Protein AF-A0A2T4V3Z8-F1 (afdb_monomer_lite)

Structure (mmCIF, N/CA/C/O backbone):
data_AF-A0A2T4V3Z8-F1
#
_entry.id   AF-A0A2T4V3Z8-F1
#
loop_
_atom_site.group_PDB
_atom_site.id
_atom_site.type_symbol
_atom_site.label_atom_id
_atom_site.label_alt_id
_atom_site.label_comp_id
_atom_site.label_asym_id
_atom_site.label_entity_id
_atom_site.label_seq_id
_atom_site.pdbx_PDB_ins_code
_atom_site.Cartn_x
_atom_site.Cartn_y
_atom_site.Cartn_z
_atom_site.occupancy
_atom_site.B_iso_or_equiv
_atom_site.auth_seq_id
_atom_site.auth_comp_id
_atom_site.auth_asym_id
_atom_site.auth_atom_id
_atom_site.pdbx_PDB_model_num
ATOM 1 N N . MET A 1 1 ? 5.931 12.833 -17.809 1.00 48.66 1 MET A N 1
ATOM 2 C CA . MET A 1 1 ? 6.697 12.680 -16.554 1.00 48.66 1 MET A CA 1
ATOM 3 C C . MET A 1 1 ? 5.778 12.006 -15.551 1.00 48.66 1 MET A C 1
ATOM 5 O O . MET A 1 1 ? 4.677 12.505 -15.362 1.00 48.66 1 MET A O 1
ATOM 9 N N . SER A 1 2 ? 6.152 10.838 -15.025 1.00 64.31 2 SER A N 1
ATOM 10 C CA . SER A 1 2 ? 5.329 10.140 -14.027 1.00 64.31 2 SER A CA 1
ATOM 11 C C . SER A 1 2 ? 5.462 10.885 -12.705 1.00 64.31 2 SER A C 1
ATOM 13 O O . SER A 1 2 ? 6.581 11.046 -12.232 1.00 64.31 2 SER A O 1
ATOM 15 N N . GLN A 1 3 ? 4.359 11.387 -12.155 1.00 76.44 3 GLN A N 1
ATOM 16 C CA . GLN A 1 3 ? 4.366 12.015 -10.833 1.00 76.44 3 GLN A CA 1
ATOM 17 C C . GLN A 1 3 ? 4.379 10.930 -9.747 1.00 76.44 3 GLN A C 1
ATOM 19 O O . GLN A 1 3 ? 3.832 9.846 -9.990 1.00 76.44 3 GLN A O 1
ATOM 24 N N . PRO A 1 4 ? 4.985 11.196 -8.577 1.00 85.50 4 PRO A N 1
ATOM 25 C CA . PRO A 1 4 ? 4.865 10.309 -7.432 1.00 85.50 4 PRO A CA 1
ATOM 26 C C . PRO A 1 4 ? 3.395 10.186 -7.023 1.00 85.50 4 PRO A C 1
ATOM 28 O O . PRO A 1 4 ? 2.623 11.145 -7.112 1.00 85.50 4 PRO A O 1
ATOM 31 N N . ARG A 1 5 ? 2.995 8.985 -6.606 1.00 88.75 5 ARG A N 1
ATOM 32 C CA . ARG A 1 5 ? 1.611 8.672 -6.232 1.00 88.75 5 ARG A CA 1
ATOM 33 C C . ARG A 1 5 ? 1.571 8.091 -4.833 1.00 88.75 5 ARG A C 1
ATOM 35 O O . ARG A 1 5 ? 2.382 7.229 -4.505 1.00 88.75 5 ARG A O 1
ATOM 42 N N . LEU A 1 6 ? 0.591 8.533 -4.052 1.00 92.12 6 LEU A N 1
ATOM 43 C CA . LEU A 1 6 ? 0.246 7.956 -2.763 1.00 92.12 6 LEU A CA 1
ATOM 44 C C . LEU A 1 6 ? -1.186 7.422 -2.830 1.00 92.12 6 LEU A C 1
ATOM 46 O O . LEU A 1 6 ? -2.123 8.154 -3.146 1.00 92.12 6 LEU A O 1
ATOM 50 N N . VAL A 1 7 ? -1.349 6.136 -2.543 1.00 94.06 7 VAL A N 1
ATOM 51 C CA . VAL A 1 7 ? -2.629 5.430 -2.600 1.00 94.06 7 VAL A CA 1
ATOM 52 C C . VAL A 1 7 ? -2.882 4.747 -1.262 1.00 94.06 7 VAL A C 1
ATOM 54 O O . VAL A 1 7 ? -1.977 4.143 -0.691 1.00 94.06 7 VAL A O 1
ATOM 57 N N . LEU A 1 8 ? -4.112 4.841 -0.764 1.00 94.00 8 LEU A N 1
ATOM 58 C CA . LEU A 1 8 ? -4.593 4.113 0.404 1.00 94.00 8 LEU A CA 1
ATOM 59 C C . LEU A 1 8 ? -5.643 3.088 -0.023 1.00 94.00 8 LEU A C 1
ATOM 61 O O . LEU A 1 8 ? -6.548 3.399 -0.795 1.00 94.00 8 LEU A O 1
ATOM 65 N N . PHE A 1 9 ? -5.545 1.890 0.528 1.00 94.12 9 PHE A N 1
ATOM 66 C CA . PHE A 1 9 ? -6.508 0.809 0.397 1.00 94.12 9 PHE A CA 1
ATOM 67 C C . PHE A 1 9 ? -7.133 0.578 1.768 1.00 94.12 9 PHE A C 1
ATOM 69 O O . PHE A 1 9 ? -6.417 0.433 2.760 1.00 94.12 9 PHE A O 1
ATOM 76 N N . LEU A 1 10 ? -8.459 0.572 1.827 1.00 91.81 10 LEU A N 1
ATOM 77 C CA . LEU A 1 10 ? -9.224 0.305 3.038 1.00 91.81 10 LEU A CA 1
ATOM 78 C C . LEU A 1 10 ? -10.062 -0.948 2.811 1.00 91.81 10 LEU A C 1
ATOM 80 O O . LEU A 1 10 ? -10.766 -1.015 1.800 1.00 91.81 10 LEU A O 1
ATOM 84 N N . ALA A 1 11 ? -9.974 -1.914 3.723 1.00 88.50 11 ALA A N 1
ATOM 85 C CA . ALA A 1 11 ? -10.892 -3.047 3.742 1.00 88.50 11 ALA A CA 1
ATOM 86 C C . ALA A 1 11 ? -12.331 -2.530 3.942 1.00 88.50 11 ALA A C 1
ATOM 88 O O . ALA A 1 11 ? -12.519 -1.501 4.593 1.00 88.50 11 ALA A O 1
ATOM 89 N N . ASP A 1 12 ? -13.294 -3.162 3.263 1.00 69.75 12 ASP A N 1
ATOM 90 C CA . ASP A 1 12 ? -14.664 -2.703 2.986 1.00 69.75 12 ASP A CA 1
ATOM 91 C C . ASP A 1 12 ? -15.384 -2.009 4.150 1.00 69.75 12 ASP A C 1
ATOM 93 O O . ASP A 1 12 ? -16.136 -2.595 4.927 1.00 69.75 12 ASP A O 1
ATOM 97 N N . ILE A 1 13 ? -15.201 -0.695 4.209 1.00 62.16 13 ILE A N 1
ATOM 98 C CA . ILE A 1 13 ? -15.989 0.189 5.050 1.00 62.16 13 ILE A CA 1
ATOM 99 C C . ILE A 1 13 ? -16.849 1.013 4.123 1.00 62.16 13 ILE A C 1
ATOM 101 O O . ILE A 1 13 ? -16.356 1.556 3.130 1.00 62.16 13 ILE A O 1
ATOM 105 N N . GLU A 1 14 ? -18.131 1.119 4.471 1.00 61.81 14 GLU A N 1
ATOM 106 C CA . GLU A 1 14 ? -19.088 2.075 3.924 1.00 61.81 14 GLU A CA 1
ATOM 107 C C . GLU A 1 14 ? -18.415 3.455 3.831 1.00 61.81 14 GLU A C 1
ATOM 109 O O . GLU A 1 14 ? -18.278 4.196 4.804 1.00 61.81 14 GLU A O 1
ATOM 114 N N . GLY A 1 15 ? -17.852 3.732 2.655 1.00 59.19 15 GLY A N 1
ATOM 115 C CA . GLY A 1 15 ? -16.723 4.639 2.500 1.00 59.19 15 GLY A CA 1
ATOM 116 C C . GLY A 1 15 ? -17.126 6.084 2.699 1.00 59.19 15 GLY A C 1
ATOM 117 O O . GLY A 1 15 ? -17.461 6.787 1.747 1.00 59.19 15 GLY A O 1
ATOM 118 N N . ASN A 1 16 ? -17.052 6.551 3.939 1.00 79.88 16 ASN A N 1
ATOM 119 C CA . ASN A 1 16 ? -17.272 7.945 4.252 1.00 79.88 16 ASN A CA 1
ATOM 120 C C . ASN A 1 16 ? -15.987 8.741 3.979 1.00 79.88 16 ASN A C 1
ATOM 122 O O . ASN A 1 16 ? -15.059 8.773 4.789 1.00 79.88 16 ASN A O 1
ATOM 126 N N . LEU A 1 17 ? -15.950 9.425 2.830 1.00 84.62 17 LEU A N 1
ATOM 127 C CA . LEU A 1 17 ? -14.829 10.293 2.452 1.00 84.62 17 LEU A CA 1
ATOM 128 C C . LEU A 1 17 ? -14.562 11.384 3.500 1.00 84.62 17 LEU A C 1
ATOM 130 O O . LEU A 1 17 ? -13.412 11.762 3.712 1.00 84.62 17 LEU A O 1
ATOM 134 N N . ALA A 1 18 ? -15.610 11.901 4.150 1.00 87.00 18 ALA A N 1
ATOM 135 C CA . ALA A 1 18 ? -15.470 12.926 5.178 1.00 87.00 18 ALA A CA 1
ATOM 136 C C . ALA A 1 18 ? -14.783 12.365 6.430 1.00 87.00 18 ALA A C 1
ATOM 138 O O . ALA A 1 18 ? -13.892 13.019 6.968 1.00 87.00 18 ALA A O 1
ATOM 139 N N . ALA A 1 19 ? -15.120 11.134 6.833 1.00 88.81 19 ALA A N 1
ATOM 140 C CA . ALA A 1 19 ? -14.436 10.446 7.927 1.00 88.81 19 ALA A CA 1
ATOM 141 C C . ALA A 1 19 ? -12.955 10.209 7.593 1.00 88.81 19 ALA A C 1
ATOM 143 O O . ALA A 1 19 ? -12.088 10.523 8.405 1.00 88.81 19 ALA A O 1
ATOM 144 N N . LEU A 1 20 ? -12.650 9.764 6.366 1.00 90.12 20 LEU A N 1
ATOM 145 C CA . LEU A 1 20 ? -11.266 9.549 5.930 1.00 90.12 20 LEU A CA 1
ATOM 146 C C . LEU A 1 20 ? -10.465 10.854 5.964 1.00 90.12 20 LEU A C 1
ATOM 148 O O . LEU A 1 20 ? -9.353 10.892 6.489 1.00 90.12 20 LEU A O 1
ATOM 152 N N . ARG A 1 21 ? -11.045 11.947 5.455 1.00 91.62 21 ARG A N 1
ATOM 153 C CA . ARG A 1 21 ? -10.426 13.278 5.499 1.00 91.62 21 ARG A CA 1
ATOM 154 C C . ARG A 1 21 ? -10.197 13.758 6.927 1.00 91.62 21 ARG A C 1
ATOM 156 O O . ARG A 1 21 ? -9.151 14.334 7.195 1.00 91.62 21 ARG A O 1
ATOM 163 N N . GLN A 1 22 ? -11.133 13.506 7.839 1.00 92.25 22 GLN A N 1
ATOM 164 C CA . GLN A 1 22 ? -10.987 13.879 9.244 1.00 92.25 22 GLN A CA 1
ATOM 165 C C . GLN A 1 22 ? -9.861 13.090 9.928 1.00 92.25 22 GLN A C 1
ATOM 167 O O . GLN A 1 22 ? -9.036 13.684 10.623 1.00 92.25 22 GLN A O 1
ATOM 172 N N . THR A 1 23 ? -9.789 11.774 9.712 1.00 92.31 23 THR A N 1
ATOM 173 C CA . THR A 1 23 ? -8.697 10.930 10.219 1.00 92.31 23 THR A CA 1
ATOM 174 C C . THR A 1 23 ? -7.344 11.392 9.692 1.00 92.31 23 THR A C 1
ATOM 176 O O . THR A 1 23 ? -6.417 11.596 10.477 1.00 92.31 23 THR A O 1
ATOM 179 N N . LEU A 1 24 ? -7.245 11.618 8.381 1.00 91.62 24 LEU A N 1
ATOM 180 C CA . LEU A 1 24 ? -6.016 12.086 7.750 1.00 91.62 24 LEU A CA 1
ATOM 181 C C . LEU A 1 24 ? -5.628 13.492 8.221 1.00 91.62 24 LEU A C 1
ATOM 183 O O . LEU A 1 24 ? -4.457 13.696 8.503 1.00 91.62 24 LEU A O 1
ATOM 187 N N . SER A 1 25 ? -6.576 14.418 8.420 1.00 92.50 25 SER A N 1
ATOM 188 C CA . SER A 1 25 ? -6.290 15.753 8.980 1.00 92.50 25 SER A CA 1
ATOM 189 C C . SER A 1 25 ? -5.599 15.646 10.336 1.00 92.50 25 SER A C 1
ATOM 191 O O . SER A 1 25 ? -4.515 16.190 10.521 1.00 92.50 25 SER A O 1
ATOM 193 N N . ARG A 1 26 ? -6.163 14.855 11.259 1.00 92.94 26 ARG A N 1
ATOM 194 C CA . ARG A 1 26 ? -5.580 14.647 12.595 1.00 92.94 26 ARG A CA 1
ATOM 195 C C . ARG A 1 26 ? -4.196 14.003 12.530 1.00 92.94 26 ARG A C 1
ATOM 197 O O . ARG A 1 26 ? -3.294 14.385 13.276 1.00 92.94 26 ARG A O 1
ATOM 204 N N . ALA A 1 27 ? -4.026 13.017 11.651 1.00 91.94 27 ALA A N 1
ATOM 205 C CA . ALA A 1 27 ? -2.753 12.330 11.479 1.00 91.94 27 ALA A CA 1
ATOM 206 C C . ALA A 1 27 ? -1.687 13.257 10.865 1.00 91.94 27 ALA A C 1
ATOM 208 O O . ALA A 1 27 ? -0.553 13.280 11.341 1.00 91.94 27 ALA A O 1
ATOM 209 N N . CYS A 1 28 ? -2.063 14.073 9.877 1.00 90.81 28 CYS A N 1
ATOM 210 C CA . CYS A 1 28 ? -1.199 15.068 9.251 1.00 90.81 28 CYS A CA 1
ATOM 211 C C . CYS A 1 28 ? -0.802 16.186 10.225 1.00 90.81 28 CYS A C 1
ATOM 213 O O . CYS A 1 28 ? 0.369 16.546 10.283 1.00 90.81 28 CYS A O 1
ATOM 215 N N . GLU A 1 29 ? -1.738 16.682 11.037 1.00 91.19 29 GLU A N 1
ATOM 216 C CA . GLU A 1 29 ? -1.467 17.659 12.102 1.00 91.19 29 GLU A CA 1
ATOM 217 C C . GLU A 1 29 ? -0.474 17.103 13.130 1.00 91.19 29 GLU A C 1
ATOM 219 O O . GLU A 1 29 ? 0.488 17.776 13.492 1.00 91.19 29 GLU A O 1
ATOM 224 N N . THR A 1 30 ? -0.657 15.845 13.544 1.00 91.50 30 THR A N 1
ATOM 225 C CA . THR A 1 30 ? 0.250 15.167 14.487 1.00 91.50 30 THR A CA 1
ATOM 226 C C . THR A 1 30 ? 1.652 14.986 13.901 1.00 91.50 30 THR A C 1
A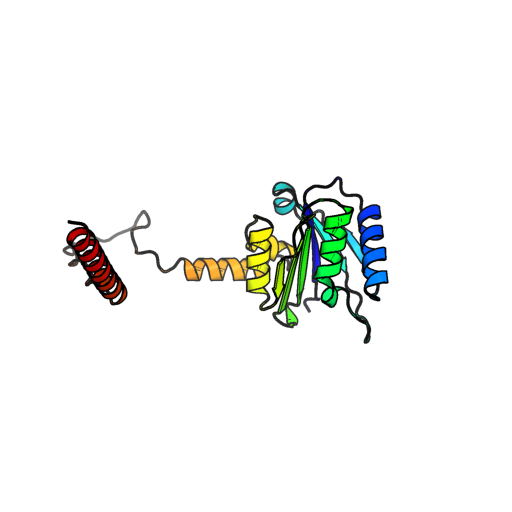TOM 228 O O . THR A 1 30 ? 2.644 15.119 14.612 1.00 91.50 30 THR A O 1
ATOM 231 N N . ALA A 1 31 ? 1.742 14.690 12.603 1.00 87.25 31 ALA A N 1
ATOM 232 C CA . ALA A 1 31 ? 3.003 14.527 11.886 1.00 87.25 31 ALA A CA 1
ATOM 233 C C . ALA A 1 31 ? 3.604 15.856 11.383 1.00 87.25 31 ALA A C 1
ATOM 235 O O . ALA A 1 31 ? 4.695 15.848 10.822 1.00 87.25 31 ALA A O 1
ATOM 236 N N . ASN A 1 32 ? 2.926 16.992 11.591 1.00 87.31 32 ASN A N 1
ATOM 237 C CA . ASN A 1 32 ? 3.316 18.308 11.076 1.00 87.31 32 ASN A CA 1
ATOM 238 C C . ASN A 1 32 ? 3.546 18.328 9.545 1.00 87.31 32 ASN A C 1
ATOM 240 O O . ASN A 1 32 ? 4.468 18.977 9.043 1.00 87.31 32 ASN A O 1
ATOM 244 N N . VAL A 1 33 ? 2.697 17.615 8.798 1.00 87.62 33 VAL A N 1
ATOM 245 C CA . VAL A 1 33 ? 2.727 17.532 7.325 1.00 87.62 33 VAL A CA 1
ATOM 246 C C . VAL A 1 33 ? 1.498 18.209 6.706 1.00 87.62 33 VAL A C 1
ATOM 248 O O . VAL A 1 33 ? 0.437 18.263 7.335 1.00 87.62 33 VAL A O 1
ATOM 251 N N . PRO A 1 34 ? 1.591 18.737 5.471 1.00 86.00 34 PRO A N 1
ATOM 252 C CA . PRO A 1 34 ? 0.436 19.312 4.789 1.00 86.00 34 PRO A CA 1
ATOM 253 C C . PRO A 1 34 ? -0.620 18.243 4.476 1.00 86.00 34 PRO A C 1
ATOM 255 O O . PRO A 1 34 ? -0.289 17.125 4.086 1.00 86.00 34 PRO A O 1
ATOM 258 N N . MET A 1 35 ? -1.898 18.610 4.596 1.00 86.31 35 MET A N 1
ATOM 259 C CA . MET A 1 35 ? -3.018 17.732 4.254 1.00 86.31 35 MET A CA 1
ATOM 260 C C . MET A 1 35 ? -3.088 17.515 2.728 1.00 86.31 35 MET A C 1
ATOM 262 O O . MET A 1 35 ? -3.257 18.495 1.993 1.00 86.31 35 MET A O 1
ATOM 266 N N . PRO A 1 36 ? -2.983 16.268 2.231 1.00 87.38 36 PRO A N 1
ATOM 267 C CA . PRO A 1 36 ? -3.119 15.977 0.807 1.00 87.38 36 PRO A CA 1
ATOM 268 C C . PRO A 1 36 ? -4.581 16.035 0.344 1.00 87.38 36 PRO A C 1
ATOM 270 O O . PRO A 1 36 ? -5.520 15.851 1.125 1.00 87.38 36 PRO A O 1
ATOM 273 N N . GLU A 1 37 ? -4.794 16.249 -0.957 1.00 88.56 37 GLU A N 1
ATOM 274 C CA . GLU A 1 37 ? -6.135 16.153 -1.540 1.00 88.56 37 GLU A CA 1
ATOM 275 C C . GLU A 1 37 ? -6.530 14.677 -1.698 1.00 88.56 37 GLU A C 1
ATOM 277 O O . GLU A 1 37 ? -5.854 13.926 -2.397 1.00 88.56 37 GLU A O 1
ATOM 282 N N . VAL A 1 38 ? -7.642 14.275 -1.075 1.00 91.12 38 VAL A N 1
ATOM 283 C CA . VAL A 1 38 ? -8.123 12.881 -1.058 1.00 91.12 38 VAL A CA 1
ATOM 284 C C . VAL A 1 38 ? -9.321 12.706 -1.988 1.00 91.12 38 VAL A C 1
ATOM 286 O O . VAL A 1 38 ? -10.313 13.445 -1.866 1.00 91.12 38 VAL A O 1
ATOM 289 N N . ARG A 1 39 ? -9.257 11.702 -2.870 1.00 91.44 39 ARG A N 1
ATOM 290 C CA . ARG A 1 39 ? -10.337 11.313 -3.793 1.00 91.44 39 ARG A CA 1
ATOM 291 C C . ARG A 1 39 ? -10.474 9.790 -3.864 1.00 91.44 39 ARG A C 1
ATOM 293 O O . ARG A 1 39 ? -9.470 9.088 -3.841 1.00 91.44 39 ARG A O 1
ATOM 300 N N . TRP A 1 40 ? -11.701 9.282 -3.973 1.00 90.31 40 TRP A N 1
ATOM 301 C CA . TRP A 1 40 ? -11.934 7.859 -4.240 1.00 90.31 40 TRP A CA 1
ATOM 302 C C . TRP A 1 40 ? -11.615 7.520 -5.698 1.00 90.31 40 TRP A C 1
ATOM 304 O O . TRP A 1 40 ? -11.877 8.323 -6.593 1.00 90.31 40 TRP A O 1
ATOM 314 N N . VAL A 1 41 ? -11.066 6.329 -5.931 1.00 87.44 41 VAL A N 1
ATOM 315 C CA . VAL A 1 41 ? -10.821 5.794 -7.272 1.00 87.44 41 VAL A CA 1
ATOM 316 C C . VAL A 1 41 ? -11.954 4.838 -7.636 1.00 87.44 41 VAL A C 1
ATOM 318 O O . VAL A 1 41 ? -12.053 3.742 -7.094 1.00 87.44 41 VAL A O 1
ATOM 321 N N . GLU A 1 42 ? -12.811 5.257 -8.565 1.00 75.75 42 GLU A N 1
ATOM 322 C CA . GLU A 1 42 ? -14.013 4.505 -8.965 1.00 75.75 42 GLU A CA 1
ATOM 323 C C . GLU A 1 42 ? -13.719 3.371 -9.965 1.00 75.75 42 GLU A C 1
ATOM 325 O O . GLU A 1 42 ? -14.499 2.434 -10.099 1.00 75.75 42 GLU A O 1
ATOM 330 N N . SER A 1 43 ? -12.577 3.413 -10.658 1.00 67.62 43 SER A N 1
ATOM 331 C CA . SER A 1 43 ? -12.223 2.477 -11.740 1.00 67.62 43 SER A CA 1
ATOM 332 C C . SER A 1 43 ? -11.557 1.172 -11.278 1.00 67.62 43 SER A C 1
ATOM 334 O O . SER A 1 43 ? -11.106 0.378 -12.105 1.00 67.62 43 SER A O 1
ATOM 336 N N . ALA A 1 44 ? -11.476 0.929 -9.970 1.00 72.62 44 ALA A N 1
ATOM 337 C CA . ALA A 1 44 ? -10.718 -0.170 -9.376 1.00 72.62 44 ALA A CA 1
ATOM 338 C C . ALA A 1 44 ? -11.579 -1.424 -9.110 1.00 72.62 44 ALA A C 1
ATOM 340 O O . ALA A 1 44 ? -11.574 -1.953 -8.002 1.00 72.62 44 ALA A O 1
ATOM 341 N N . THR A 1 45 ? -12.316 -1.913 -10.115 1.00 77.38 45 THR A N 1
ATOM 342 C CA . THR A 1 45 ? -13.303 -3.004 -9.950 1.00 77.38 45 THR A CA 1
ATOM 343 C C . THR A 1 45 ? -12.715 -4.276 -9.342 1.00 77.38 45 THR A C 1
ATOM 345 O O . THR A 1 45 ? -13.228 -4.753 -8.345 1.00 77.38 45 THR A O 1
ATOM 348 N N . ALA A 1 46 ? -11.575 -4.760 -9.842 1.00 85.00 46 ALA A N 1
ATOM 349 C CA . ALA A 1 46 ? -10.927 -5.959 -9.299 1.00 85.00 46 ALA A CA 1
ATOM 350 C C . ALA A 1 46 ? -10.457 -5.808 -7.835 1.00 85.00 46 ALA A C 1
ATOM 352 O O . ALA A 1 46 ? -10.335 -6.798 -7.122 1.00 85.00 46 ALA A O 1
ATOM 353 N N . LEU A 1 47 ? -10.172 -4.580 -7.385 1.00 87.06 47 LEU A N 1
ATOM 354 C CA . LEU A 1 47 ? -9.841 -4.301 -5.983 1.00 87.06 47 LEU A CA 1
ATOM 355 C C . LEU A 1 47 ? -11.111 -4.236 -5.132 1.00 87.06 47 LEU A C 1
ATOM 357 O O . LEU A 1 47 ? -11.116 -4.770 -4.029 1.00 87.06 47 LEU A O 1
ATOM 361 N N . ALA A 1 48 ? -12.192 -3.664 -5.666 1.00 86.75 48 ALA A N 1
ATOM 362 C CA . ALA A 1 48 ? -13.500 -3.678 -5.019 1.00 86.75 48 ALA A CA 1
ATOM 363 C C . ALA A 1 48 ? -14.042 -5.109 -4.855 1.00 86.75 48 ALA A C 1
ATOM 365 O O . ALA A 1 48 ? -14.525 -5.448 -3.780 1.00 86.75 48 ALA A O 1
ATOM 366 N N . ASP A 1 49 ? -13.879 -5.967 -5.868 1.00 86.69 49 ASP A N 1
ATOM 367 C CA . ASP A 1 49 ? -14.241 -7.392 -5.814 1.00 86.69 49 ASP A CA 1
ATOM 368 C C . ASP A 1 49 ? -13.438 -8.150 -4.742 1.00 86.69 49 ASP A C 1
ATOM 370 O O . ASP A 1 49 ? -13.935 -9.094 -4.132 1.00 86.69 49 ASP A O 1
ATOM 374 N N . ALA A 1 50 ? -12.204 -7.709 -4.478 1.00 86.44 50 ALA A N 1
ATOM 375 C CA . ALA A 1 50 ? -11.354 -8.213 -3.401 1.00 86.44 50 ALA A CA 1
ATOM 376 C C . ALA A 1 50 ? -11.643 -7.558 -2.031 1.00 86.44 50 ALA A C 1
ATOM 378 O O . ALA A 1 50 ? -10.916 -7.806 -1.072 1.00 86.44 50 ALA A O 1
ATOM 379 N N . GLY A 1 51 ? -12.687 -6.728 -1.924 1.00 88.44 51 GLY A N 1
ATOM 380 C CA . GLY A 1 51 ? -13.103 -6.080 -0.678 1.00 88.44 51 GLY A CA 1
ATOM 381 C C . GLY A 1 51 ? -12.333 -4.803 -0.329 1.00 88.44 51 GLY A C 1
ATOM 382 O O . GLY A 1 51 ? -12.359 -4.379 0.824 1.00 88.44 51 GLY A O 1
ATOM 383 N N . TRP A 1 52 ? -11.647 -4.179 -1.291 1.00 91.19 52 TRP A N 1
ATOM 384 C CA . TRP A 1 52 ? -10.846 -2.974 -1.067 1.00 91.19 52 TRP A CA 1
ATOM 385 C C . TRP A 1 52 ? -11.463 -1.726 -1.690 1.00 91.19 52 TRP A C 1
ATOM 387 O O . TRP A 1 52 ? -11.742 -1.667 -2.889 1.00 91.19 52 TRP A O 1
ATOM 397 N N . ARG A 1 53 ? -11.550 -0.654 -0.898 1.00 90.75 53 ARG A N 1
ATOM 398 C CA . ARG A 1 53 ? -11.779 0.705 -1.399 1.00 90.75 53 ARG A CA 1
ATOM 399 C C . ARG A 1 53 ? -10.469 1.453 -1.545 1.00 90.75 53 ARG A C 1
ATOM 401 O O . ARG A 1 53 ? -9.624 1.431 -0.656 1.00 90.75 53 ARG A O 1
ATOM 408 N N . VAL A 1 54 ? -10.327 2.157 -2.661 1.00 92.38 54 VAL A N 1
ATOM 409 C CA . VAL A 1 54 ? -9.072 2.802 -3.054 1.00 92.38 54 VAL A CA 1
ATOM 410 C C . VAL A 1 54 ? -9.225 4.316 -2.997 1.00 92.38 54 VAL A C 1
ATOM 412 O O . VAL A 1 54 ? -10.045 4.881 -3.719 1.00 92.38 54 VAL A O 1
ATOM 415 N N . ALA A 1 55 ? -8.422 4.982 -2.172 1.00 91.56 55 ALA A N 1
ATOM 416 C CA . ALA A 1 55 ? -8.306 6.435 -2.131 1.00 91.56 55 ALA A CA 1
ATOM 417 C C . ALA A 1 55 ? -6.951 6.882 -2.684 1.00 91.56 55 ALA A C 1
ATOM 419 O O . ALA A 1 55 ? -5.903 6.413 -2.250 1.00 91.56 55 ALA A O 1
ATOM 420 N N . GLU A 1 56 ? -6.966 7.834 -3.609 1.00 91.94 56 GLU A N 1
ATOM 421 C CA . GLU A 1 56 ? -5.765 8.507 -4.087 1.00 91.94 56 GLU A CA 1
ATOM 422 C C . GLU A 1 56 ? -5.546 9.807 -3.311 1.00 91.94 56 GLU A C 1
ATOM 424 O O . GLU A 1 56 ? -6.469 10.611 -3.127 1.00 91.94 56 GLU A O 1
ATOM 429 N N . LEU A 1 57 ? -4.309 9.997 -2.854 1.00 90.94 57 LEU A N 1
ATOM 430 C CA . LEU A 1 57 ? -3.842 11.184 -2.155 1.00 90.94 57 LEU A CA 1
ATOM 431 C C . LEU A 1 57 ? -2.921 11.946 -3.103 1.00 90.94 57 LEU A C 1
ATOM 433 O O . LEU A 1 57 ? -1.813 11.500 -3.408 1.00 90.94 57 LEU A O 1
ATOM 437 N N . LYS A 1 58 ? -3.364 13.114 -3.570 1.00 87.25 58 LYS A N 1
ATOM 438 C CA . LYS A 1 58 ? -2.498 13.984 -4.363 1.00 87.25 58 LYS A CA 1
ATOM 439 C C . LYS A 1 58 ? -1.501 14.676 -3.452 1.00 87.25 58 LYS A C 1
ATOM 441 O O . LYS A 1 58 ? -1.879 15.449 -2.568 1.00 87.25 58 LYS A O 1
ATOM 446 N N . LEU A 1 59 ? -0.231 14.397 -3.710 1.00 80.56 59 LEU A N 1
ATOM 447 C CA . LEU A 1 59 ? 0.892 15.020 -3.037 1.00 80.56 59 LEU A CA 1
ATOM 448 C C . LEU A 1 59 ? 1.108 16.410 -3.632 1.00 80.56 59 LEU A C 1
ATOM 450 O O . LEU A 1 59 ? 1.330 16.568 -4.833 1.00 80.56 59 LEU A O 1
ATOM 454 N N . THR A 1 60 ? 1.018 17.430 -2.787 1.00 72.19 60 THR A N 1
ATOM 455 C CA . THR A 1 60 ? 1.402 18.789 -3.165 1.00 72.19 60 THR A CA 1
ATOM 456 C C . THR A 1 60 ? 2.908 18.910 -2.950 1.00 72.19 60 THR A C 1
ATOM 458 O O . THR A 1 60 ? 3.350 18.625 -1.836 1.00 72.19 60 THR A O 1
ATOM 461 N N . PRO A 1 61 ? 3.704 19.328 -3.952 1.00 64.38 61 PRO A N 1
ATOM 462 C CA . PRO A 1 61 ? 5.142 19.483 -3.775 1.00 64.38 61 PRO A CA 1
ATOM 463 C C . PRO A 1 61 ? 5.403 20.507 -2.669 1.00 64.38 61 PRO A C 1
ATOM 465 O O . PRO A 1 61 ? 5.123 21.699 -2.818 1.00 64.38 61 PRO A O 1
ATOM 468 N N . SER A 1 62 ? 5.898 20.039 -1.527 1.00 59.22 62 SER A N 1
ATOM 469 C CA . SER A 1 62 ? 6.289 20.904 -0.427 1.00 59.22 62 SER A CA 1
ATOM 470 C C . SER A 1 62 ? 7.718 21.368 -0.682 1.00 59.22 62 SER A C 1
ATOM 472 O O . SER A 1 62 ? 8.659 20.583 -0.672 1.00 59.22 62 SER A O 1
ATOM 474 N N . GLY A 1 63 ? 7.905 22.665 -0.919 1.00 55.34 63 GLY A N 1
ATOM 475 C CA . GLY A 1 63 ? 9.232 23.277 -1.033 1.00 55.34 63 GLY A CA 1
ATOM 476 C C . GLY A 1 63 ? 9.992 23.268 0.301 1.00 55.34 63 GLY A C 1
ATOM 477 O O . GLY A 1 63 ? 10.160 24.321 0.904 1.00 55.34 63 GLY A O 1
ATOM 478 N N . GLY A 1 64 ? 10.403 22.088 0.780 1.00 56.31 64 GLY A N 1
ATOM 479 C CA . GLY A 1 64 ? 11.214 21.893 1.988 1.00 56.31 64 GLY A CA 1
ATOM 480 C C . GLY A 1 64 ? 10.456 21.592 3.289 1.00 56.31 64 GLY A C 1
ATOM 481 O O . GLY A 1 64 ? 11.058 21.681 4.355 1.00 56.31 64 GLY A O 1
ATOM 482 N N . LYS A 1 65 ? 9.159 21.247 3.247 1.00 63.66 65 LYS A N 1
ATOM 483 C CA . LYS A 1 65 ? 8.431 20.727 4.429 1.00 63.66 65 LYS A CA 1
ATOM 484 C C . LYS A 1 65 ? 8.335 19.206 4.373 1.00 63.66 65 LYS A C 1
ATOM 486 O O . LYS A 1 65 ? 8.246 18.667 3.271 1.00 63.66 65 LYS A O 1
ATOM 491 N N . ALA A 1 66 ? 8.270 18.572 5.548 1.00 68.50 66 ALA A N 1
ATOM 492 C CA . ALA A 1 66 ? 7.986 17.146 5.693 1.00 68.50 66 ALA A CA 1
ATOM 493 C C . ALA A 1 66 ? 6.788 16.749 4.820 1.00 68.50 66 ALA A C 1
ATOM 495 O O . ALA A 1 66 ? 5.756 17.434 4.802 1.00 68.50 66 ALA A O 1
ATOM 496 N N . VAL A 1 67 ? 6.969 15.685 4.049 1.00 81.94 67 VAL A N 1
ATOM 497 C CA . VAL A 1 67 ? 6.001 15.198 3.069 1.00 81.94 67 VAL A CA 1
ATOM 498 C C . VAL A 1 67 ? 5.164 14.073 3.682 1.00 81.94 67 VAL A C 1
ATOM 500 O O . VAL A 1 67 ? 5.671 13.303 4.499 1.00 81.94 67 VAL A O 1
ATOM 503 N N . PRO A 1 68 ? 3.876 13.936 3.313 1.00 81.94 68 PRO A N 1
ATOM 504 C CA . PRO A 1 68 ? 3.031 12.855 3.823 1.00 81.94 68 PRO A CA 1
ATOM 505 C C . PRO A 1 68 ? 3.611 11.447 3.602 1.00 81.94 68 PRO A C 1
ATOM 507 O O . PRO A 1 68 ? 3.367 10.560 4.417 1.00 81.94 68 PRO A O 1
ATOM 510 N N . GLU A 1 69 ? 4.391 11.240 2.537 1.00 85.06 69 GLU A N 1
ATOM 511 C CA . GLU A 1 69 ? 5.045 9.958 2.234 1.00 85.06 69 GLU A CA 1
ATOM 512 C C . GLU A 1 69 ? 6.054 9.500 3.304 1.00 85.06 69 GLU A C 1
ATOM 514 O O . GLU A 1 69 ? 6.115 8.304 3.601 1.00 85.06 69 GLU A O 1
ATOM 519 N N . ASP A 1 70 ? 6.766 10.420 3.965 1.00 87.88 70 ASP A N 1
ATOM 520 C CA . ASP A 1 70 ? 7.718 10.089 5.039 1.00 87.88 70 ASP A CA 1
ATOM 521 C C . ASP A 1 70 ? 7.004 9.474 6.250 1.00 87.88 70 ASP A C 1
ATOM 523 O O . ASP A 1 70 ? 7.543 8.613 6.954 1.00 87.88 70 ASP A O 1
ATOM 527 N N . HIS A 1 71 ? 5.745 9.867 6.446 1.00 89.94 71 HIS A N 1
ATOM 528 C CA . HIS A 1 71 ? 4.891 9.469 7.559 1.00 89.94 71 HIS A CA 1
ATOM 529 C C . HIS A 1 71 ? 3.842 8.420 7.168 1.00 89.94 71 HIS A C 1
ATOM 531 O O . HIS A 1 71 ? 2.858 8.244 7.892 1.00 89.94 71 HIS A O 1
ATOM 537 N N . LEU A 1 72 ? 4.058 7.686 6.066 1.00 92.50 72 LEU A N 1
ATOM 538 C CA . LEU A 1 72 ? 3.128 6.673 5.556 1.00 92.50 72 LEU A CA 1
ATOM 539 C C . LEU A 1 72 ? 2.642 5.712 6.650 1.00 92.50 72 LEU A C 1
AT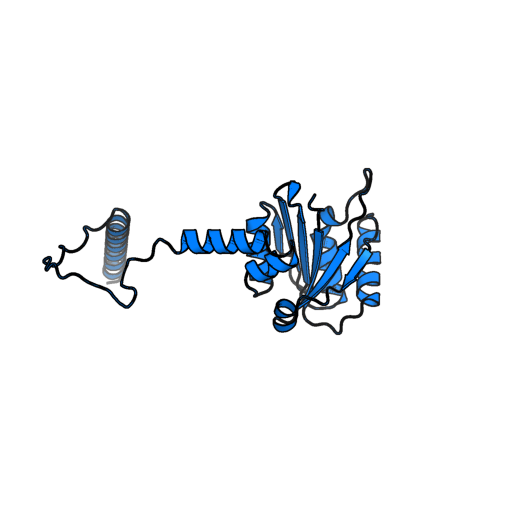OM 541 O O . LEU A 1 72 ? 1.441 5.505 6.796 1.00 92.50 72 LEU A O 1
ATOM 545 N N . ASP A 1 73 ? 3.552 5.186 7.471 1.00 93.31 73 ASP A N 1
ATOM 546 C CA . ASP A 1 73 ? 3.209 4.246 8.545 1.00 93.31 73 ASP A CA 1
ATOM 547 C C . ASP A 1 73 ? 2.262 4.853 9.585 1.00 93.31 73 ASP A C 1
ATOM 549 O O . ASP A 1 73 ? 1.339 4.190 10.061 1.00 93.31 73 ASP A O 1
ATOM 553 N N . ALA A 1 74 ? 2.472 6.124 9.938 1.00 92.56 74 ALA A N 1
ATOM 554 C CA . ALA A 1 74 ? 1.630 6.828 10.896 1.00 92.56 74 ALA A CA 1
ATOM 555 C C . ALA A 1 74 ? 0.237 7.100 10.314 1.00 92.56 74 ALA A C 1
ATOM 557 O O . ALA A 1 74 ? -0.763 6.894 11.003 1.00 92.56 74 ALA A O 1
ATOM 558 N N . LEU A 1 75 ? 0.169 7.502 9.040 1.00 92.88 75 LEU A N 1
ATOM 559 C CA . LEU A 1 75 ? -1.086 7.739 8.326 1.00 92.88 75 LEU A CA 1
ATOM 560 C C . LEU A 1 75 ? -1.903 6.448 8.204 1.00 92.88 75 LEU A C 1
ATOM 562 O O . LEU A 1 75 ? -3.067 6.412 8.600 1.00 92.88 75 LEU A O 1
ATOM 566 N N . VAL A 1 76 ? -1.283 5.370 7.723 1.00 94.25 76 VAL A N 1
ATOM 567 C CA . VAL A 1 76 ? -1.933 4.064 7.544 1.00 94.25 76 VAL A CA 1
ATOM 568 C C . VAL A 1 76 ? -2.408 3.518 8.888 1.00 94.25 76 VAL A C 1
ATOM 570 O O . VAL A 1 76 ? -3.555 3.085 9.002 1.00 94.25 76 VAL A O 1
ATOM 573 N N . ARG A 1 77 ? -1.589 3.626 9.941 1.00 94.25 77 ARG A N 1
ATOM 574 C CA . ARG A 1 77 ? -1.972 3.211 11.298 1.00 94.25 77 ARG A CA 1
ATOM 575 C C . ARG A 1 77 ? -3.135 4.023 11.863 1.00 94.25 77 ARG A C 1
ATOM 577 O O . ARG A 1 77 ? -4.011 3.446 12.506 1.00 94.25 77 ARG A O 1
ATOM 584 N N . ALA A 1 78 ? -3.156 5.338 11.648 1.00 93.00 78 ALA A N 1
ATOM 585 C CA . ALA A 1 78 ? -4.265 6.187 12.076 1.00 93.00 78 ALA A CA 1
ATOM 586 C C . ALA A 1 78 ? -5.568 5.784 11.376 1.00 93.00 78 ALA A C 1
ATOM 588 O O . ALA A 1 78 ? -6.593 5.631 12.039 1.00 93.00 78 ALA A O 1
ATOM 589 N N . VAL A 1 79 ? -5.499 5.524 10.066 1.00 92.25 79 VAL A N 1
ATOM 590 C CA . VAL A 1 79 ? -6.630 5.009 9.289 1.00 92.25 79 VAL A CA 1
ATOM 591 C C . VAL A 1 79 ? -7.094 3.668 9.847 1.00 92.25 79 VAL A C 1
ATOM 593 O O . VAL A 1 79 ? -8.241 3.585 10.266 1.00 92.25 79 VAL A O 1
ATOM 596 N N . ALA A 1 80 ? -6.221 2.663 9.978 1.00 92.56 80 ALA A N 1
ATOM 597 C CA . ALA A 1 80 ? -6.608 1.351 10.510 1.00 92.56 80 ALA A CA 1
ATOM 598 C C . ALA A 1 80 ? -7.268 1.447 11.896 1.00 92.56 80 ALA A C 1
ATOM 600 O O . ALA A 1 80 ? -8.231 0.745 12.196 1.00 92.56 80 ALA A O 1
ATOM 601 N N . ARG A 1 81 ? -6.773 2.342 12.760 1.00 91.56 81 ARG A N 1
ATOM 602 C CA . ARG A 1 81 ? -7.314 2.534 14.111 1.00 91.56 81 ARG A CA 1
ATOM 603 C C . ARG A 1 81 ? -8.708 3.159 14.109 1.00 91.56 81 ARG A C 1
ATOM 605 O O . ARG A 1 81 ? -9.574 2.678 14.839 1.00 91.56 81 ARG A O 1
ATOM 612 N N . ASP A 1 82 ? -8.909 4.229 13.346 1.00 90.56 82 ASP A N 1
ATOM 613 C CA . ASP A 1 82 ? -10.180 4.963 13.323 1.00 90.56 82 ASP A CA 1
ATOM 614 C C . ASP A 1 82 ? -11.278 4.160 12.621 1.00 90.56 82 ASP A C 1
ATOM 616 O O . ASP A 1 82 ? -12.419 4.122 13.078 1.00 90.56 82 ASP A O 1
ATOM 620 N N . PHE A 1 83 ? -10.901 3.478 11.544 1.00 89.31 83 PHE A N 1
ATOM 621 C CA . PHE A 1 83 ? -11.780 2.656 10.723 1.00 89.31 83 PHE A CA 1
ATOM 622 C C . PHE A 1 83 ? -11.971 1.239 11.286 1.00 89.31 83 PHE A C 1
ATOM 624 O O . PHE A 1 83 ? -12.889 0.538 10.877 1.00 89.31 83 PHE A O 1
ATOM 631 N N . ARG A 1 84 ? -11.163 0.848 12.285 1.00 89.88 84 ARG A N 1
ATOM 632 C CA . ARG A 1 84 ? -11.186 -0.468 12.950 1.00 89.88 84 ARG A CA 1
ATOM 633 C C . ARG A 1 84 ? -11.085 -1.645 11.979 1.00 89.88 84 ARG A C 1
ATOM 635 O O . ARG A 1 84 ? -11.589 -2.724 12.278 1.00 89.88 84 ARG A O 1
ATOM 642 N N . ASP A 1 85 ? -10.376 -1.445 10.877 1.00 90.75 85 ASP A N 1
ATOM 643 C CA . ASP A 1 85 ? -10.151 -2.467 9.862 1.00 90.75 85 ASP A CA 1
ATOM 644 C C . ASP A 1 85 ? -8.750 -2.342 9.253 1.00 90.75 85 ASP A C 1
ATOM 646 O O . ASP A 1 85 ? -7.981 -1.431 9.580 1.00 90.75 85 ASP A O 1
ATOM 650 N N . GLN A 1 86 ? -8.394 -3.293 8.399 1.00 92.75 86 GLN A N 1
ATOM 651 C CA . GLN A 1 86 ? -7.128 -3.340 7.698 1.00 92.75 86 GLN A CA 1
ATOM 652 C C . GLN A 1 86 ? -7.000 -2.170 6.716 1.00 92.75 86 GLN A C 1
ATOM 654 O O . GLN A 1 86 ? -7.904 -1.869 5.932 1.00 92.75 86 GLN A O 1
ATOM 659 N N . SER A 1 87 ? -5.837 -1.523 6.733 1.00 93.88 87 SER A N 1
ATOM 660 C CA . SER A 1 87 ? -5.481 -0.492 5.766 1.00 93.88 87 SER A CA 1
ATOM 661 C C . SER A 1 87 ? -4.083 -0.725 5.208 1.00 93.88 87 SER A C 1
ATOM 663 O O . SER A 1 87 ? -3.158 -1.130 5.917 1.00 93.88 87 SER A O 1
ATOM 665 N N . VAL A 1 88 ? -3.924 -0.446 3.918 1.00 96.25 88 VAL A N 1
ATOM 666 C CA . VAL A 1 88 ? -2.635 -0.486 3.228 1.00 96.25 88 VAL A CA 1
ATOM 667 C C . VAL A 1 88 ? -2.376 0.878 2.615 1.00 96.25 88 VAL A C 1
ATOM 669 O O . VAL A 1 88 ? -3.248 1.445 1.968 1.00 96.25 88 VAL A O 1
ATOM 672 N N . GLY A 1 89 ? -1.184 1.422 2.803 1.00 95.88 89 GLY A N 1
ATOM 673 C CA . GLY A 1 89 ? -0.707 2.593 2.084 1.00 95.88 89 GLY A CA 1
ATOM 674 C C . GLY A 1 89 ? 0.421 2.217 1.145 1.00 95.88 89 GLY A C 1
ATOM 675 O O . GLY A 1 89 ? 1.270 1.399 1.488 1.00 95.88 89 GLY A O 1
ATOM 676 N N . LEU A 1 90 ? 0.429 2.830 -0.031 1.00 95.88 90 LEU A N 1
ATOM 677 C CA . LEU A 1 90 ? 1.427 2.624 -1.065 1.00 95.88 90 LEU A CA 1
ATOM 678 C C . LEU A 1 90 ? 1.865 3.972 -1.625 1.00 95.88 90 LEU A C 1
ATOM 680 O O . LEU A 1 90 ? 1.074 4.683 -2.243 1.00 95.88 90 LEU A O 1
ATOM 684 N N . TYR A 1 91 ? 3.136 4.290 -1.434 1.00 94.75 91 TYR A N 1
ATOM 685 C CA . TYR A 1 91 ? 3.836 5.363 -2.112 1.00 94.75 91 TYR A CA 1
ATOM 686 C C . TYR A 1 91 ? 4.688 4.788 -3.242 1.00 94.75 91 TYR A C 1
ATOM 688 O O . TYR A 1 91 ? 5.418 3.813 -3.049 1.00 94.75 91 TYR A O 1
ATOM 696 N N . THR A 1 92 ? 4.624 5.405 -4.417 1.00 91.81 92 THR A N 1
ATOM 697 C CA . THR A 1 92 ? 5.474 5.036 -5.549 1.00 91.81 92 THR A CA 1
ATOM 698 C C . THR A 1 92 ? 6.017 6.259 -6.259 1.00 91.81 92 THR A C 1
ATOM 700 O O . THR A 1 92 ? 5.237 7.106 -6.700 1.00 91.81 92 THR A O 1
ATOM 703 N N . ASP A 1 93 ? 7.329 6.277 -6.468 1.00 89.75 93 ASP A N 1
ATOM 704 C CA . ASP A 1 93 ? 8.017 7.192 -7.367 1.00 89.75 93 ASP A CA 1
ATOM 705 C C . ASP A 1 93 ? 8.669 6.404 -8.508 1.00 89.75 93 ASP A C 1
ATOM 707 O O . ASP A 1 93 ? 9.730 5.793 -8.377 1.00 89.75 93 ASP A O 1
ATOM 711 N N . LYS A 1 94 ? 8.020 6.435 -9.673 1.00 80.56 94 LYS A N 1
ATOM 712 C CA . LYS A 1 94 ? 8.515 5.756 -10.872 1.00 80.56 94 LYS A CA 1
ATOM 713 C C . LYS A 1 94 ? 9.766 6.424 -11.445 1.00 80.56 94 LYS A C 1
ATOM 715 O O . LYS A 1 94 ? 10.556 5.739 -12.087 1.00 80.56 94 LYS A O 1
ATOM 720 N N . ALA A 1 95 ? 9.942 7.733 -11.258 1.00 83.75 95 ALA A N 1
ATOM 721 C CA . ALA A 1 95 ? 11.123 8.426 -11.766 1.00 83.75 95 ALA A CA 1
ATOM 722 C C . ALA A 1 95 ? 12.377 8.000 -10.989 1.00 83.75 95 ALA A C 1
ATOM 724 O O . ALA A 1 95 ? 13.420 7.781 -11.601 1.00 83.75 95 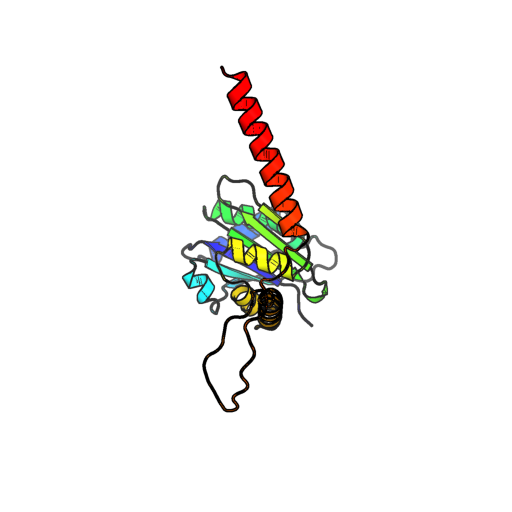ALA A O 1
ATOM 725 N N . GLY A 1 96 ? 12.242 7.813 -9.674 1.00 81.06 96 GLY A N 1
ATOM 726 C CA . GLY A 1 96 ? 13.284 7.277 -8.797 1.00 81.06 96 GLY A CA 1
ATOM 727 C C . GLY A 1 96 ? 13.364 5.748 -8.724 1.00 81.06 96 GLY A C 1
ATOM 728 O O . GLY A 1 96 ? 14.196 5.237 -7.984 1.00 81.06 96 GLY A O 1
ATOM 729 N N . SER A 1 97 ? 12.518 5.006 -9.455 1.00 87.88 97 SER A N 1
ATOM 730 C CA . SER A 1 97 ? 12.383 3.538 -9.347 1.00 87.88 97 SER A CA 1
ATOM 731 C C . SER A 1 97 ? 12.188 3.041 -7.906 1.00 87.88 97 SER A C 1
ATOM 733 O O . SER A 1 97 ? 12.643 1.961 -7.525 1.00 87.88 97 SER A O 1
ATOM 735 N N . TYR A 1 98 ? 11.480 3.825 -7.101 1.00 91.56 98 TYR A N 1
ATOM 736 C CA . TYR A 1 98 ? 11.375 3.645 -5.663 1.00 91.56 98 TYR A CA 1
ATOM 737 C C . TYR A 1 98 ? 9.917 3.478 -5.229 1.00 91.56 98 TYR A C 1
ATOM 739 O O . TYR A 1 98 ? 8.990 4.046 -5.817 1.00 91.56 98 TYR A O 1
ATOM 747 N N . GLY A 1 99 ? 9.704 2.698 -4.175 1.00 93.44 99 GLY A N 1
ATOM 748 C CA . GLY A 1 99 ? 8.408 2.564 -3.536 1.00 93.44 99 GLY A CA 1
ATOM 749 C C . GLY A 1 99 ? 8.522 2.345 -2.035 1.00 93.44 99 GLY A C 1
ATOM 750 O O . GLY A 1 99 ? 9.525 1.853 -1.521 1.00 93.44 99 GLY A O 1
ATOM 751 N N . ARG A 1 100 ? 7.438 2.670 -1.337 1.00 95.56 100 ARG A N 1
ATOM 752 C CA . ARG A 1 100 ? 7.244 2.330 0.069 1.00 95.56 100 ARG A CA 1
ATOM 753 C C . ARG A 1 100 ? 5.810 1.888 0.282 1.00 95.56 100 ARG A C 1
ATOM 755 O O . ARG A 1 100 ? 4.882 2.533 -0.196 1.00 95.56 100 ARG A O 1
ATOM 762 N N . ALA A 1 101 ? 5.618 0.806 1.014 1.00 96.75 101 ALA A N 1
ATOM 763 C CA . ALA A 1 101 ? 4.306 0.311 1.375 1.00 96.75 101 ALA A CA 1
ATOM 764 C C . ALA A 1 101 ? 4.225 0.065 2.877 1.00 96.75 101 ALA A C 1
ATOM 766 O O . ALA A 1 101 ? 5.207 -0.306 3.520 1.00 96.75 101 ALA A O 1
ATOM 767 N N . SER A 1 102 ? 3.038 0.265 3.430 1.00 97.06 102 SER A N 1
ATOM 768 C CA . SER A 1 102 ? 2.744 0.031 4.836 1.00 97.06 102 SER A CA 1
ATOM 769 C C . SER A 1 102 ? 1.397 -0.651 4.963 1.00 97.06 102 SER A C 1
ATOM 771 O O . SER A 1 102 ? 0.434 -0.233 4.332 1.00 97.06 102 SER A O 1
ATOM 773 N N . LEU A 1 103 ? 1.324 -1.690 5.778 1.00 96.75 103 LEU A N 1
ATOM 774 C CA . LEU A 1 103 ? 0.115 -2.427 6.105 1.00 96.75 103 LEU A CA 1
ATOM 775 C C . LEU A 1 103 ? -0.114 -2.330 7.613 1.00 96.75 103 LEU A C 1
ATOM 777 O O . LEU A 1 103 ? 0.749 -2.719 8.405 1.00 96.75 103 LEU A O 1
ATOM 781 N N . SER A 1 104 ? -1.284 -1.846 8.019 1.00 95.94 104 SER A N 1
ATOM 782 C CA . SER A 1 104 ? -1.693 -1.796 9.420 1.00 95.94 104 SER A CA 1
ATOM 783 C C . SER A 1 104 ? -3.013 -2.526 9.618 1.00 95.94 104 SER A C 1
ATOM 785 O O . SER A 1 104 ? -3.945 -2.401 8.830 1.00 95.94 104 SER A O 1
ATOM 787 N N . GLU A 1 105 ? -3.091 -3.261 10.721 1.00 93.19 105 GLU A N 1
ATOM 788 C CA . GLU A 1 105 ? -4.305 -3.909 11.210 1.00 93.19 105 GLU A CA 1
ATOM 789 C C . GLU A 1 105 ? -4.589 -3.390 12.630 1.00 93.19 105 GLU A C 1
ATOM 791 O O . GLU A 1 105 ? -3.645 -3.101 13.380 1.00 93.19 105 GLU A O 1
ATOM 796 N N . PRO A 1 106 ? -5.859 -3.269 13.043 1.00 86.56 106 PRO A N 1
ATOM 797 C CA . PRO A 1 106 ? -6.199 -2.885 14.407 1.00 86.56 106 PRO A CA 1
ATOM 798 C C . PRO A 1 106 ? -5.594 -3.866 15.420 1.00 86.56 106 PRO A C 1
ATOM 800 O O . PRO A 1 106 ? -5.787 -5.076 15.334 1.00 86.56 106 PRO A O 1
ATOM 803 N N . GLY A 1 107 ? -4.855 -3.347 16.401 1.00 83.12 107 GLY A N 1
ATOM 804 C CA . GLY A 1 107 ? -4.273 -4.161 17.476 1.00 83.12 107 GLY A CA 1
ATOM 805 C C . GLY A 1 107 ? -3.026 -4.968 17.094 1.00 83.12 107 GLY A C 1
ATOM 806 O O . GLY A 1 107 ? -2.526 -5.715 17.933 1.00 83.12 107 GLY A O 1
ATOM 807 N N . ARG A 1 108 ? -2.487 -4.807 15.878 1.00 87.69 108 ARG A N 1
ATOM 808 C CA . ARG A 1 108 ? -1.219 -5.421 15.455 1.00 87.69 108 ARG A CA 1
ATOM 809 C C . ARG A 1 108 ? -0.177 -4.360 15.090 1.00 87.69 108 ARG A C 1
ATOM 811 O O . ARG A 1 108 ? -0.545 -3.252 14.698 1.00 87.69 108 ARG A O 1
ATOM 818 N N . PRO A 1 109 ? 1.127 -4.665 15.221 1.00 86.19 109 PRO A N 1
ATOM 819 C CA . PRO A 1 109 ? 2.164 -3.775 14.717 1.00 86.19 109 PRO A CA 1
ATOM 820 C C . PRO A 1 109 ? 2.059 -3.647 13.192 1.00 86.19 109 PRO A C 1
ATOM 822 O O . PRO A 1 109 ? 1.746 -4.614 12.495 1.00 86.19 109 PRO A O 1
ATOM 825 N N . SER A 1 110 ? 2.331 -2.447 12.678 1.00 90.31 110 SER A N 1
ATOM 826 C CA . SER A 1 110 ? 2.371 -2.198 11.237 1.00 90.31 110 SER A CA 1
ATOM 827 C C . SER A 1 110 ? 3.544 -2.936 10.592 1.00 90.31 110 SER A C 1
ATOM 829 O O . SER A 1 110 ? 4.623 -3.037 11.179 1.00 90.31 110 SER A O 1
ATOM 831 N N . ARG A 1 111 ? 3.331 -3.422 9.373 1.00 94.62 111 ARG A N 1
ATOM 832 C CA . ARG A 1 111 ? 4.353 -4.026 8.517 1.00 94.62 111 ARG A CA 1
ATOM 833 C C . ARG A 1 111 ? 4.693 -3.038 7.414 1.00 94.62 111 ARG A C 1
ATOM 835 O O . ARG A 1 111 ? 3.781 -2.571 6.742 1.00 94.62 111 ARG A O 1
ATOM 842 N N . SER A 1 112 ? 5.972 -2.762 7.207 1.00 95.06 112 SER A N 1
ATOM 843 C CA . SER A 1 112 ? 6.417 -1.788 6.209 1.00 95.06 112 SER A CA 1
ATOM 844 C C . SER A 1 112 ? 7.475 -2.404 5.306 1.00 95.06 112 SER A C 1
ATOM 846 O O . SER A 1 112 ? 8.266 -3.236 5.750 1.00 95.06 112 SER A O 1
ATOM 848 N N . LEU A 1 113 ? 7.463 -2.011 4.038 1.00 95.44 113 LEU A N 1
ATOM 849 C CA . LEU A 1 113 ? 8.454 -2.387 3.039 1.00 95.44 113 LEU A CA 1
ATOM 850 C C . LEU A 1 113 ? 8.867 -1.132 2.278 1.00 95.44 113 LEU A C 1
ATOM 852 O O . LEU A 1 113 ? 8.019 -0.330 1.895 1.00 95.44 113 LEU A O 1
ATOM 856 N N . GLU A 1 114 ? 10.158 -0.997 2.025 1.00 95.12 114 GLU A N 1
ATOM 857 C CA . GLU A 1 114 ? 10.747 0.074 1.234 1.00 95.12 114 GLU A CA 1
ATOM 858 C C . GLU A 1 114 ? 11.784 -0.534 0.290 1.00 95.12 114 GLU A C 1
ATOM 860 O O . GLU A 1 114 ? 12.464 -1.492 0.665 1.00 95.12 114 GLU A O 1
ATOM 865 N N . GLY A 1 115 ? 11.889 -0.010 -0.930 1.00 93.81 115 GLY A N 1
ATOM 866 C CA . GLY A 1 115 ? 12.884 -0.475 -1.888 1.00 93.81 115 GLY A CA 1
ATOM 867 C C . GLY A 1 115 ? 12.486 -0.205 -3.329 1.00 93.81 115 GLY A C 1
ATOM 868 O O . GLY A 1 115 ? 11.890 0.829 -3.645 1.00 93.81 115 GLY A O 1
ATOM 869 N N . GLU A 1 116 ? 12.823 -1.145 -4.211 1.00 92.94 116 GLU A N 1
ATOM 870 C CA . GLU A 1 116 ? 12.523 -1.011 -5.630 1.00 92.94 116 GLU A CA 1
ATOM 871 C C . GLU A 1 116 ? 11.019 -1.008 -5.904 1.00 92.94 116 GLU A C 1
ATOM 873 O O . GLU A 1 116 ? 10.245 -1.795 -5.351 1.00 92.94 116 GLU A O 1
ATOM 878 N N . TYR A 1 117 ? 10.614 -0.137 -6.828 1.00 91.31 117 TYR A N 1
ATOM 879 C CA . TYR A 1 117 ? 9.222 0.041 -7.232 1.00 91.31 117 TYR A CA 1
ATOM 880 C C . TYR A 1 117 ? 8.513 -1.290 -7.545 1.00 91.31 117 TYR A C 1
ATOM 882 O O . TYR A 1 117 ? 7.394 -1.519 -7.085 1.00 91.31 117 TYR A O 1
ATOM 890 N N . ILE A 1 118 ? 9.154 -2.187 -8.302 1.00 90.75 118 ILE A N 1
ATOM 891 C CA . ILE A 1 118 ? 8.546 -3.458 -8.726 1.00 90.75 118 ILE A CA 1
ATOM 892 C C . ILE A 1 118 ? 8.312 -4.402 -7.543 1.00 90.75 118 ILE A C 1
ATOM 894 O O . ILE A 1 118 ? 7.233 -4.993 -7.442 1.00 90.75 118 ILE A O 1
ATOM 898 N N . ASP A 1 119 ? 9.273 -4.513 -6.629 1.00 92.06 119 ASP A N 1
ATOM 899 C CA . ASP A 1 119 ? 9.171 -5.395 -5.465 1.00 92.06 119 ASP A CA 1
ATOM 900 C C . ASP A 1 119 ? 8.122 -4.901 -4.476 1.00 92.06 119 ASP A C 1
ATOM 902 O O . ASP A 1 119 ? 7.307 -5.683 -3.979 1.00 92.06 119 ASP A O 1
ATOM 906 N N . VAL A 1 120 ? 8.068 -3.586 -4.262 1.00 94.94 120 VAL A N 1
ATOM 907 C CA . VAL A 1 120 ? 7.058 -2.955 -3.409 1.00 94.94 120 VAL A CA 1
ATOM 908 C C . VAL A 1 120 ? 5.660 -3.170 -3.986 1.00 94.94 120 VAL A C 1
ATOM 910 O O . VAL A 1 120 ? 4.744 -3.542 -3.249 1.00 94.94 120 VAL A O 1
ATOM 913 N N . VAL A 1 121 ? 5.483 -3.016 -5.302 1.00 93.19 121 VAL A N 1
ATOM 914 C CA . VAL A 1 121 ? 4.202 -3.288 -5.976 1.00 93.19 121 VAL A CA 1
ATOM 915 C C . VAL A 1 121 ? 3.815 -4.763 -5.851 1.00 93.19 121 VAL A C 1
ATOM 917 O O . VAL A 1 121 ? 2.673 -5.063 -5.504 1.00 93.19 121 VAL A O 1
ATOM 920 N N . ARG A 1 122 ? 4.748 -5.698 -6.068 1.00 93.38 122 ARG A N 1
ATOM 921 C CA . ARG A 1 122 ? 4.491 -7.142 -5.913 1.00 93.38 122 ARG A CA 1
ATOM 922 C C . ARG A 1 122 ? 4.085 -7.497 -4.488 1.00 93.38 122 ARG A C 1
ATOM 924 O O . ARG A 1 122 ? 3.098 -8.203 -4.289 1.00 93.38 122 ARG A O 1
ATOM 931 N N . GLN A 1 123 ? 4.815 -6.999 -3.495 1.00 95.50 123 GLN A N 1
ATOM 932 C CA . GLN A 1 123 ? 4.509 -7.283 -2.099 1.00 95.50 123 GLN A CA 1
ATOM 933 C C . GLN A 1 123 ? 3.180 -6.657 -1.666 1.00 95.50 123 GLN A C 1
ATOM 935 O O . GLN A 1 123 ? 2.407 -7.293 -0.951 1.00 95.50 123 GLN A O 1
ATOM 940 N N . THR A 1 124 ? 2.882 -5.445 -2.134 1.00 95.69 124 THR A N 1
ATOM 941 C CA . THR A 1 124 ? 1.603 -4.781 -1.852 1.00 95.69 124 THR A CA 1
ATOM 942 C C . THR A 1 124 ? 0.438 -5.562 -2.450 1.00 95.69 124 THR A C 1
ATOM 944 O O . THR A 1 124 ? -0.559 -5.785 -1.773 1.00 95.69 124 THR A O 1
ATOM 947 N N . ALA A 1 125 ? 0.579 -6.060 -3.681 1.00 94.25 125 ALA A N 1
ATOM 948 C CA . ALA A 1 125 ? -0.434 -6.905 -4.307 1.00 94.25 125 ALA A CA 1
ATOM 949 C C . ALA A 1 125 ? -0.698 -8.191 -3.499 1.00 94.25 125 ALA A C 1
ATOM 951 O O . ALA A 1 125 ? -1.853 -8.544 -3.271 1.00 94.25 125 ALA A O 1
ATOM 952 N N . ARG A 1 126 ? 0.357 -8.822 -2.956 1.00 94.62 126 ARG A N 1
ATOM 953 C CA . ARG A 1 126 ? 0.231 -9.976 -2.044 1.00 94.62 126 ARG A CA 1
ATOM 954 C C . ARG A 1 126 ? -0.527 -9.638 -0.762 1.00 94.62 126 ARG A C 1
ATOM 956 O O . ARG A 1 126 ? -1.321 -10.451 -0.307 1.00 94.62 126 ARG A O 1
ATOM 963 N N . TRP A 1 127 ? -0.293 -8.465 -0.172 1.00 95.19 127 TRP A N 1
ATOM 964 C CA . TRP A 1 127 ? -1.035 -8.023 1.015 1.00 95.19 127 TRP A CA 1
ATOM 965 C C . TRP A 1 127 ? -2.513 -7.770 0.729 1.00 95.19 127 TRP A C 1
ATOM 967 O O . TRP A 1 127 ? -3.350 -8.096 1.562 1.00 95.19 127 TRP A O 1
ATOM 977 N N . LEU A 1 128 ? -2.820 -7.227 -0.448 1.00 92.88 128 LEU A N 1
ATOM 978 C CA . LEU A 1 128 ? -4.187 -6.971 -0.898 1.00 92.88 128 LEU A CA 1
ATOM 979 C C . LEU A 1 128 ? -4.907 -8.241 -1.386 1.00 92.88 128 LEU A C 1
ATOM 981 O O . LEU A 1 128 ? -6.113 -8.205 -1.606 1.00 92.88 128 LEU A O 1
ATOM 985 N N . GLY A 1 129 ? -4.193 -9.355 -1.578 1.00 91.88 129 GLY A N 1
ATOM 986 C CA . GLY A 1 129 ? -4.767 -10.584 -2.130 1.00 91.88 129 GLY A CA 1
ATOM 987 C C . GLY A 1 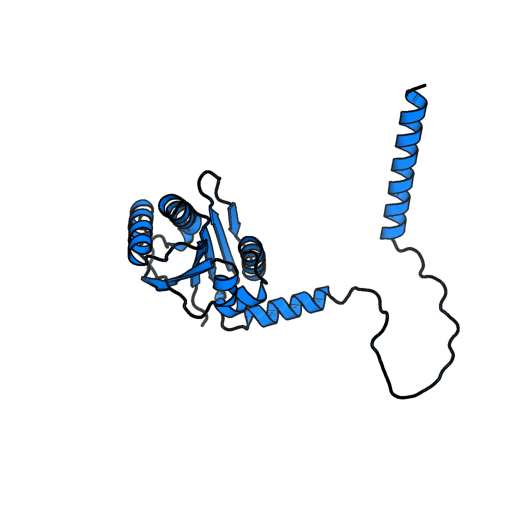129 ? -5.158 -10.463 -3.606 1.00 91.88 129 GLY A C 1
ATOM 988 O O . GLY A 1 129 ? -6.098 -11.120 -4.043 1.00 91.88 129 GLY A O 1
ATOM 989 N N . VAL A 1 130 ? -4.461 -9.618 -4.374 1.00 92.62 130 VAL A N 1
ATOM 990 C CA . VAL A 1 130 ? -4.713 -9.408 -5.808 1.00 92.62 130 VAL A CA 1
ATOM 991 C C . VAL A 1 130 ? -3.464 -9.662 -6.644 1.00 92.62 130 VAL A C 1
ATOM 993 O O . VAL A 1 130 ? -2.334 -9.629 -6.159 1.00 92.62 130 VAL A O 1
ATOM 996 N N . GLU A 1 131 ? -3.665 -9.847 -7.944 1.00 90.38 131 GLU A N 1
ATOM 997 C CA . GLU A 1 131 ? -2.577 -9.999 -8.905 1.00 90.38 131 GLU A CA 1
ATOM 998 C C . GLU A 1 131 ? -1.781 -8.694 -9.081 1.00 90.38 131 GLU A C 1
ATOM 1000 O O . GLU A 1 131 ? -2.350 -7.621 -9.306 1.00 90.38 131 GLU A O 1
ATOM 1005 N N . ALA A 1 132 ? -0.445 -8.765 -9.059 1.00 89.81 132 ALA A N 1
ATOM 1006 C CA . ALA A 1 132 ? 0.420 -7.585 -9.206 1.00 89.81 132 ALA A CA 1
ATOM 1007 C C . ALA A 1 132 ? 0.147 -6.751 -10.485 1.00 89.81 132 ALA A C 1
ATOM 1009 O O . ALA A 1 132 ? 0.168 -5.517 -10.412 1.00 89.81 132 ALA A O 1
ATOM 1010 N N . PRO A 1 133 ? -0.202 -7.351 -11.645 1.00 89.19 133 PRO A N 1
ATOM 1011 C CA . PRO A 1 133 ? -0.642 -6.605 -12.827 1.00 89.19 133 PRO A CA 1
ATOM 1012 C C . PRO A 1 133 ? -1.935 -5.788 -12.650 1.00 89.19 133 PRO A C 1
ATOM 1014 O O . PRO A 1 133 ? -2.159 -4.840 -13.406 1.00 89.19 133 PRO A O 1
ATOM 1017 N N . VAL A 1 134 ? -2.814 -6.129 -11.699 1.00 89.50 134 VAL A N 1
ATOM 1018 C CA . VAL A 1 134 ? -3.997 -5.309 -11.361 1.00 89.50 134 VAL A CA 1
ATOM 1019 C C . VAL A 1 134 ? -3.540 -4.000 -10.725 1.00 89.50 134 VAL A C 1
ATOM 1021 O O . VAL A 1 134 ? -3.930 -2.923 -11.177 1.00 89.50 134 VAL A O 1
ATOM 1024 N N . LEU A 1 135 ? -2.638 -4.091 -9.748 1.00 88.62 135 LEU A N 1
ATOM 1025 C CA . LEU A 1 135 ? -2.069 -2.927 -9.077 1.00 88.62 135 LEU A CA 1
ATOM 1026 C C . LEU A 1 135 ? -1.215 -2.079 -10.035 1.00 88.62 135 LEU A C 1
ATOM 1028 O O . LEU A 1 135 ? -1.332 -0.857 -10.051 1.00 88.62 135 LEU A O 1
ATOM 1032 N N . GLY A 1 136 ? -0.432 -2.710 -10.916 1.00 87.25 136 GLY A N 1
ATOM 1033 C CA . GLY A 1 136 ? 0.316 -2.004 -11.961 1.00 87.25 136 GLY A CA 1
ATOM 1034 C C . GLY A 1 136 ? -0.583 -1.175 -12.889 1.00 87.25 136 GLY A C 1
ATOM 1035 O O . GLY A 1 136 ? -0.271 -0.022 -13.178 1.00 87.25 136 GLY A O 1
ATOM 1036 N N . ARG A 1 137 ? -1.740 -1.715 -13.305 1.00 88.44 137 ARG A N 1
ATOM 1037 C CA . ARG A 1 137 ? -2.726 -0.978 -14.120 1.00 88.44 137 ARG A CA 1
ATOM 1038 C C . ARG A 1 137 ? -3.303 0.230 -13.386 1.00 88.44 137 ARG A C 1
ATOM 1040 O O . ARG A 1 137 ? -3.442 1.283 -14.003 1.00 88.44 137 ARG A O 1
ATOM 1047 N N . LEU A 1 138 ? -3.592 0.092 -12.091 1.00 87.75 138 LEU A N 1
ATOM 1048 C CA . LEU A 1 138 ? -4.052 1.201 -11.255 1.00 87.75 138 LEU A CA 1
ATOM 1049 C C . LEU A 1 138 ? -3.009 2.329 -11.193 1.00 87.75 138 LEU A C 1
ATOM 1051 O O . LEU A 1 138 ? -3.374 3.503 -11.261 1.00 87.75 138 LEU A O 1
ATOM 1055 N N . LEU A 1 139 ? -1.723 1.980 -11.067 1.00 85.94 139 LEU A N 1
ATOM 1056 C CA . LEU A 1 139 ? -0.633 2.926 -10.809 1.00 85.94 139 LEU A CA 1
ATOM 1057 C C . LEU A 1 139 ? -0.141 3.690 -12.042 1.00 85.94 139 LEU A C 1
ATOM 1059 O O . LEU A 1 139 ? 0.232 4.856 -11.908 1.00 85.94 139 LEU A O 1
ATOM 1063 N N . ASP A 1 140 ? -0.126 3.085 -13.228 1.00 80.25 140 ASP A N 1
ATOM 1064 C CA . ASP A 1 140 ? 0.437 3.753 -14.410 1.00 80.25 140 ASP A CA 1
ATOM 1065 C C . ASP A 1 140 ? -0.292 3.469 -15.729 1.00 80.25 140 ASP A C 1
ATOM 1067 O O . ASP A 1 140 ? 0.265 3.664 -16.812 1.00 80.25 140 ASP A O 1
ATOM 1071 N N . GLY A 1 141 ? -1.540 3.003 -15.658 1.00 74.12 141 GLY A N 1
ATOM 1072 C CA . GLY A 1 141 ? -2.339 2.710 -16.847 1.00 74.12 141 GLY A CA 1
ATOM 1073 C C . GLY A 1 141 ? -1.869 1.471 -17.615 1.00 74.12 141 GLY A C 1
ATOM 1074 O O . GLY A 1 141 ? -2.374 1.207 -18.704 1.00 74.12 141 GLY A O 1
ATOM 1075 N N . GLY A 1 142 ? -0.935 0.688 -17.057 1.00 72.25 142 GLY A N 1
ATOM 1076 C CA . GLY A 1 142 ? -0.618 -0.662 -17.520 1.00 72.25 142 GLY A CA 1
ATOM 1077 C C . GLY A 1 142 ? 0.794 -0.875 -18.062 1.00 72.25 142 GLY A C 1
ATOM 1078 O O . GLY A 1 142 ? 1.089 -1.993 -18.480 1.00 72.25 142 GLY A O 1
ATOM 1079 N N . ALA A 1 143 ? 1.684 0.121 -18.044 1.00 77.94 143 ALA A N 1
ATOM 1080 C CA . ALA A 1 143 ? 3.081 -0.104 -18.425 1.00 77.94 143 ALA A CA 1
ATOM 1081 C C . ALA A 1 143 ? 3.808 -0.969 -17.377 1.00 77.94 143 ALA A C 1
ATOM 1083 O O . ALA A 1 143 ? 4.450 -1.954 -17.738 1.00 77.94 143 ALA A O 1
ATOM 1084 N N . THR A 1 144 ? 3.602 -0.705 -16.086 1.00 77.62 144 THR A N 1
ATOM 1085 C CA . THR A 1 144 ? 4.065 -1.567 -14.990 1.00 77.62 144 THR A CA 1
ATOM 1086 C C . THR A 1 144 ? 3.445 -2.954 -15.080 1.00 77.62 144 THR A C 1
ATOM 1088 O O . THR A 1 144 ? 4.134 -3.949 -14.886 1.00 77.62 144 THR A O 1
ATOM 1091 N N . ALA A 1 145 ? 2.158 -3.048 -15.422 1.00 75.44 145 ALA A N 1
ATOM 1092 C CA . ALA A 1 145 ? 1.497 -4.340 -15.579 1.00 75.44 145 ALA A CA 1
ATOM 1093 C C . ALA A 1 145 ? 2.135 -5.183 -16.692 1.00 75.44 145 ALA A C 1
ATOM 1095 O O . ALA A 1 145 ? 2.353 -6.371 -16.493 1.00 75.44 145 ALA A O 1
ATOM 1096 N N . ARG A 1 146 ? 2.490 -4.572 -17.831 1.00 78.88 146 ARG A N 1
ATOM 1097 C CA . ARG A 1 146 ? 3.213 -5.261 -18.912 1.00 78.88 146 ARG A CA 1
ATOM 1098 C C . ARG A 1 146 ? 4.590 -5.734 -18.464 1.00 78.88 146 ARG A C 1
ATOM 1100 O O . ARG A 1 146 ? 4.926 -6.877 -18.735 1.00 78.88 146 ARG A 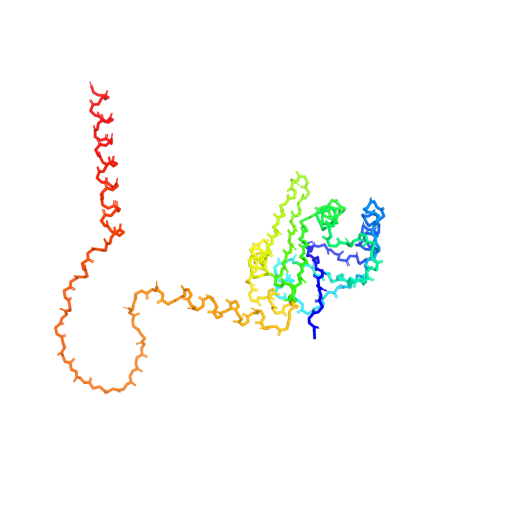O 1
ATOM 1107 N N . ASN A 1 147 ? 5.346 -4.903 -17.747 1.00 79.56 147 ASN A N 1
ATOM 1108 C CA . ASN A 1 147 ? 6.667 -5.285 -17.239 1.00 79.56 147 ASN A CA 1
ATOM 1109 C C . ASN A 1 147 ? 6.577 -6.425 -16.215 1.00 79.56 147 ASN A C 1
ATOM 1111 O O . ASN A 1 147 ? 7.372 -7.355 -16.254 1.00 79.56 147 ASN A O 1
ATOM 1115 N N . LEU A 1 148 ? 5.582 -6.381 -15.325 1.00 79.69 148 LEU A N 1
ATOM 1116 C CA . LEU A 1 148 ? 5.326 -7.445 -14.354 1.00 79.69 148 LEU A CA 1
ATOM 1117 C C . LEU A 1 148 ? 4.923 -8.757 -15.029 1.00 79.69 148 LEU A C 1
ATOM 1119 O O . LEU A 1 148 ? 5.379 -9.810 -14.599 1.00 79.69 148 LEU A O 1
ATOM 1123 N N . LEU A 1 149 ? 4.093 -8.687 -16.074 1.00 78.31 149 LEU A N 1
ATOM 1124 C CA . LEU A 1 149 ? 3.703 -9.848 -16.872 1.00 78.31 149 LEU A CA 1
ATOM 1125 C C . LEU A 1 149 ? 4.888 -10.411 -17.664 1.00 78.31 149 LEU A C 1
ATOM 1127 O O . LEU A 1 149 ? 5.080 -11.617 -17.656 1.00 78.31 149 LEU A O 1
ATOM 1131 N N . ALA A 1 150 ? 5.701 -9.560 -18.294 1.00 75.56 150 ALA A N 1
ATOM 1132 C CA . ALA A 1 150 ? 6.908 -9.984 -19.004 1.00 75.56 150 ALA A CA 1
ATOM 1133 C C . ALA A 1 150 ? 7.892 -10.682 -18.055 1.00 75.56 150 ALA A C 1
ATOM 1135 O O . ALA A 1 150 ? 8.304 -11.802 -18.323 1.00 75.56 150 ALA A O 1
ATOM 1136 N N . ALA A 1 151 ? 8.150 -10.092 -16.885 1.00 71.69 151 ALA A N 1
ATOM 1137 C CA . ALA A 1 151 ? 8.988 -10.714 -15.866 1.00 71.69 151 ALA A CA 1
ATOM 1138 C C . ALA A 1 151 ? 8.392 -12.026 -15.321 1.00 71.69 151 ALA A C 1
ATOM 1140 O O . ALA A 1 151 ? 9.137 -12.912 -14.927 1.00 71.69 151 ALA A O 1
ATOM 1141 N N . ALA A 1 152 ? 7.064 -12.173 -15.272 1.00 64.19 152 ALA A N 1
ATOM 1142 C CA . ALA A 1 152 ? 6.433 -13.439 -14.893 1.00 64.19 152 ALA A CA 1
ATOM 1143 C C . ALA A 1 152 ? 6.580 -14.516 -15.985 1.00 64.19 152 ALA A C 1
ATOM 1145 O O . ALA A 1 152 ? 6.700 -15.690 -15.656 1.00 64.19 152 ALA A O 1
ATOM 1146 N N . VAL A 1 153 ? 6.600 -14.122 -17.264 1.00 61.09 153 VAL A N 1
ATOM 1147 C CA . VAL A 1 153 ? 6.856 -15.023 -18.401 1.00 61.09 153 VAL A CA 1
ATOM 1148 C C . VAL A 1 153 ? 8.327 -15.439 -18.459 1.00 61.09 153 VAL A C 1
ATOM 1150 O O . VAL A 1 153 ? 8.597 -16.608 -18.706 1.00 61.09 153 VAL A O 1
ATOM 1153 N N . ASP A 1 154 ? 9.264 -14.537 -18.157 1.00 56.62 154 ASP A N 1
ATOM 1154 C CA . ASP A 1 154 ? 10.699 -14.860 -18.108 1.00 56.62 154 ASP A CA 1
ATOM 1155 C C . ASP A 1 154 ? 11.037 -15.858 -16.982 1.00 56.62 154 ASP A C 1
ATOM 1157 O O . ASP A 1 154 ? 11.921 -16.691 -17.145 1.00 56.62 154 ASP A O 1
ATOM 1161 N N . PHE A 1 155 ? 10.287 -15.847 -15.873 1.00 50.94 155 PHE A N 1
ATOM 1162 C CA . PHE A 1 155 ? 10.364 -16.884 -14.829 1.00 50.94 155 PHE A CA 1
ATOM 1163 C C . PHE A 1 155 ? 9.515 -18.136 -15.129 1.00 50.94 155 PHE A C 1
ATOM 1165 O O . PHE A 1 155 ? 9.622 -19.125 -14.411 1.00 50.94 155 PHE A O 1
ATOM 1172 N N . GLY A 1 156 ? 8.686 -18.116 -16.178 1.00 42.25 156 GLY A N 1
ATOM 1173 C CA . GLY A 1 156 ? 7.913 -19.264 -16.667 1.00 42.25 156 GLY A CA 1
ATOM 1174 C C . GLY A 1 156 ? 8.613 -20.056 -17.780 1.00 42.25 156 GLY A C 1
ATOM 1175 O O . GLY A 1 156 ? 7.980 -20.900 -18.411 1.00 42.25 156 GLY A O 1
ATOM 1176 N N . GLY A 1 157 ? 9.887 -19.758 -18.060 1.00 39.53 157 GLY A N 1
ATOM 1177 C CA . GLY A 1 157 ? 10.700 -20.422 -19.084 1.00 39.53 157 GLY A CA 1
ATOM 1178 C C . GLY A 1 157 ? 11.489 -21.648 -18.609 1.00 39.53 157 GLY A C 1
ATOM 1179 O O . GLY A 1 157 ? 12.033 -22.352 -19.454 1.00 39.53 157 GLY A O 1
ATOM 1180 N N . ASP A 1 158 ? 11.517 -21.923 -17.302 1.00 41.22 158 ASP A N 1
ATOM 1181 C CA . ASP A 1 158 ? 12.184 -23.087 -16.696 1.00 41.22 158 ASP A CA 1
ATOM 1182 C C . ASP A 1 158 ? 11.160 -24.064 -16.088 1.00 41.22 158 ASP A C 1
ATOM 1184 O O . ASP A 1 158 ? 11.222 -24.452 -14.924 1.00 41.22 158 ASP A O 1
ATOM 1188 N N . GLU A 1 159 ? 10.191 -24.484 -16.906 1.00 36.69 159 GLU A N 1
ATOM 1189 C CA . GLU A 1 159 ? 9.530 -25.778 -16.722 1.00 36.69 159 GLU A CA 1
ATOM 1190 C C . GLU A 1 159 ? 9.819 -26.680 -17.937 1.00 36.69 159 GLU A C 1
ATOM 1192 O O . GLU A 1 159 ? 9.742 -26.238 -19.092 1.00 36.69 159 GLU A O 1
ATOM 1197 N N . PRO A 1 160 ? 10.186 -27.954 -17.701 1.00 38.84 160 PRO A N 1
ATOM 1198 C CA . PRO A 1 160 ? 10.676 -28.853 -18.731 1.00 38.84 160 PRO A CA 1
ATOM 1199 C C . PRO A 1 160 ? 9.581 -29.173 -19.749 1.00 38.84 160 PRO A C 1
ATOM 1201 O O . PRO A 1 160 ? 8.457 -29.554 -19.425 1.00 38.84 160 PRO A O 1
ATOM 1204 N N . HIS A 1 161 ? 9.954 -29.035 -21.017 1.00 39.34 161 HIS A N 1
ATOM 1205 C CA . HIS A 1 161 ? 9.132 -29.317 -22.185 1.00 39.34 161 HIS A CA 1
ATOM 1206 C C . HIS A 1 161 ? 8.380 -30.657 -22.116 1.00 39.34 161 HIS A C 1
ATOM 1208 O O . HIS A 1 161 ? 8.970 -31.736 -22.197 1.00 39.34 161 HIS A O 1
ATOM 1214 N N . SER A 1 162 ? 7.050 -30.573 -22.153 1.00 41.00 162 SER A N 1
ATOM 1215 C CA . SER A 1 162 ? 6.178 -31.529 -22.844 1.00 41.00 162 SER A CA 1
ATOM 1216 C C . SER A 1 162 ? 4.798 -30.910 -23.112 1.00 41.00 162 SER A C 1
ATOM 1218 O O . SER A 1 162 ? 4.371 -30.013 -22.393 1.00 41.00 162 SER A O 1
ATOM 1220 N N . PRO A 1 163 ? 4.129 -31.281 -24.216 1.00 45.12 163 PRO A N 1
ATOM 1221 C CA . PRO A 1 163 ? 4.262 -30.544 -25.465 1.00 45.12 163 PRO A CA 1
ATOM 1222 C C . PRO A 1 163 ? 2.963 -29.850 -25.890 1.00 45.12 163 PRO A C 1
ATOM 1224 O O . PRO A 1 163 ? 1.852 -30.287 -25.594 1.00 45.12 163 PRO A O 1
ATOM 1227 N N . ALA A 1 164 ? 3.120 -28.781 -26.668 1.00 40.28 164 ALA A N 1
ATOM 1228 C CA . ALA A 1 164 ? 2.027 -28.093 -27.341 1.00 40.28 164 ALA A CA 1
ATOM 1229 C C . ALA A 1 164 ? 1.309 -29.010 -28.359 1.00 40.28 164 ALA A C 1
ATOM 1231 O O . ALA A 1 164 ? 1.966 -29.799 -29.050 1.00 40.28 164 ALA A O 1
ATOM 1232 N N . PRO A 1 165 ? -0.022 -28.894 -28.532 1.00 44.66 165 PRO A N 1
ATOM 1233 C CA . PRO A 1 165 ? -0.727 -29.643 -29.553 1.00 44.66 165 PRO A CA 1
ATOM 1234 C C . PRO A 1 165 ? -0.591 -28.995 -30.942 1.00 44.66 165 PRO A C 1
ATOM 1236 O O . PRO A 1 165 ? -0.860 -27.815 -31.145 1.00 44.66 165 PRO A O 1
ATOM 1239 N N . ALA A 1 166 ? -0.273 -29.873 -31.895 1.00 40.53 166 ALA A N 1
ATOM 1240 C CA . ALA A 1 166 ? -0.714 -29.913 -33.291 1.00 40.53 166 ALA A CA 1
ATOM 1241 C C . ALA A 1 166 ? -0.182 -28.872 -34.305 1.00 40.53 166 ALA A C 1
ATOM 1243 O O . ALA A 1 166 ? -0.803 -27.861 -34.604 1.00 40.53 166 ALA A O 1
ATOM 1244 N N . GLY A 1 167 ? 0.826 -29.314 -35.066 1.00 31.59 167 GLY A N 1
ATOM 1245 C CA . GLY A 1 167 ? 0.534 -29.791 -36.424 1.00 31.59 167 GLY A CA 1
ATOM 1246 C C . GLY A 1 167 ? 0.859 -28.855 -37.591 1.00 31.59 167 GLY A C 1
ATOM 1247 O O . GLY A 1 167 ? 0.030 -28.051 -38.002 1.00 31.59 167 GLY A O 1
ATOM 1248 N N . LYS A 1 168 ? 1.983 -29.132 -38.267 1.00 31.94 168 LYS A N 1
ATOM 1249 C CA . LYS A 1 168 ? 1.992 -29.655 -39.652 1.00 31.94 168 LYS A CA 1
ATOM 1250 C C . LYS A 1 168 ? 3.409 -30.058 -40.092 1.00 31.94 168 LYS A C 1
ATOM 1252 O O . LYS A 1 168 ? 4.227 -29.222 -40.439 1.00 31.94 168 LYS A O 1
ATOM 1257 N N . GLY A 1 169 ? 3.618 -31.375 -40.165 1.00 35.75 169 GLY A N 1
ATOM 1258 C CA . GLY A 1 169 ? 4.422 -32.029 -41.202 1.00 35.75 169 GLY A CA 1
ATOM 1259 C C . GLY A 1 169 ? 5.945 -32.070 -41.044 1.00 35.75 169 GLY A C 1
ATOM 1260 O O . GLY A 1 169 ? 6.634 -31.221 -41.588 1.00 35.75 169 GLY A O 1
ATOM 1261 N N . ARG A 1 170 ? 6.472 -33.175 -40.504 1.00 34.06 170 ARG A N 1
ATOM 1262 C CA . ARG A 1 170 ? 7.284 -34.181 -41.233 1.00 34.06 170 ARG A CA 1
ATOM 1263 C C . ARG A 1 170 ? 7.843 -35.202 -40.238 1.00 34.06 170 ARG A C 1
ATOM 1265 O O . ARG A 1 170 ? 8.359 -34.842 -39.191 1.00 34.06 170 ARG A O 1
ATOM 1272 N N . ARG A 1 171 ? 7.692 -36.483 -40.581 1.00 43.25 171 ARG A N 1
ATOM 1273 C CA . ARG A 1 171 ? 8.214 -37.634 -39.836 1.00 43.25 171 ARG A CA 1
ATOM 1274 C C . ARG A 1 171 ? 9.742 -37.630 -39.876 1.00 43.25 171 ARG A C 1
ATOM 1276 O O . ARG A 1 171 ? 10.291 -37.605 -40.975 1.00 43.25 171 ARG A O 1
ATOM 1283 N N . GLN A 1 172 ? 10.389 -37.742 -38.724 1.00 39.03 172 GLN A N 1
ATOM 1284 C CA . GLN A 1 172 ? 11.699 -38.374 -38.586 1.00 39.03 172 GLN A CA 1
ATOM 1285 C C . GLN A 1 172 ? 11.715 -39.108 -37.246 1.00 39.03 172 GLN A C 1
ATOM 1287 O O . GLN A 1 172 ? 11.639 -38.490 -36.188 1.00 39.03 172 GLN A O 1
ATOM 1292 N N . ASP A 1 173 ? 11.742 -40.435 -37.326 1.00 41.16 173 ASP A N 1
ATOM 1293 C CA . ASP A 1 173 ? 11.958 -41.330 -36.198 1.00 41.16 173 ASP A CA 1
ATOM 1294 C C . ASP A 1 173 ? 13.347 -41.041 -35.603 1.00 41.16 173 ASP A C 1
ATOM 1296 O O . ASP A 1 173 ? 14.367 -41.170 -36.285 1.00 41.16 173 ASP A O 1
ATOM 1300 N N . HIS A 1 174 ? 13.398 -40.610 -34.343 1.00 41.50 174 HIS A N 1
ATOM 1301 C CA . HIS A 1 174 ? 14.614 -40.610 -33.529 1.00 41.50 174 HIS A CA 1
ATOM 1302 C C . HIS A 1 174 ? 14.374 -41.509 -32.310 1.00 41.50 174 HIS A C 1
ATOM 1304 O O . HIS A 1 174 ? 13.301 -41.429 -31.707 1.00 41.50 174 HIS A O 1
ATOM 1310 N N . PRO A 1 175 ? 15.325 -42.393 -31.958 1.00 49.44 175 PRO A N 1
ATOM 1311 C CA . PRO A 1 175 ? 15.205 -43.229 -30.768 1.00 49.44 175 PRO A CA 1
ATOM 1312 C C . PRO A 1 175 ? 15.193 -42.355 -29.497 1.00 49.44 175 PRO A C 1
ATOM 1314 O O . PRO A 1 175 ? 15.770 -41.264 -29.514 1.00 49.44 175 PRO A O 1
ATOM 1317 N N . PRO A 1 176 ? 14.532 -42.793 -28.405 1.00 48.75 176 PRO A N 1
ATOM 1318 C CA . PRO A 1 176 ? 14.413 -41.993 -27.191 1.00 48.75 176 PRO A CA 1
ATOM 1319 C C . PRO A 1 176 ? 15.796 -41.708 -26.600 1.00 48.75 176 PRO A C 1
ATOM 1321 O O . PRO A 1 176 ? 16.624 -42.611 -26.469 1.00 48.75 176 PRO A O 1
ATOM 1324 N N . ALA A 1 177 ? 16.035 -40.438 -26.270 1.00 52.00 177 ALA A N 1
ATOM 1325 C CA . ALA A 1 177 ? 17.259 -39.999 -25.620 1.00 52.00 177 ALA A CA 1
ATOM 1326 C C . ALA A 1 177 ? 17.422 -40.697 -24.253 1.00 52.00 177 ALA A C 1
ATOM 1328 O O . ALA A 1 177 ? 16.419 -40.929 -23.568 1.00 52.00 177 ALA A O 1
ATOM 1329 N N . PRO A 1 178 ? 18.658 -41.056 -23.860 1.00 58.84 178 PRO A N 1
ATOM 1330 C CA . PRO A 1 178 ? 18.928 -41.616 -22.540 1.00 58.84 178 PRO A CA 1
ATOM 1331 C C . PRO A 1 178 ? 18.517 -40.626 -21.435 1.00 58.84 178 PRO A C 1
ATOM 1333 O O . PRO A 1 178 ? 18.500 -39.417 -21.683 1.00 58.84 178 PRO A O 1
ATOM 1336 N N . PRO A 1 179 ? 18.156 -41.125 -20.236 1.00 62.06 179 PRO A N 1
ATOM 1337 C CA . PRO A 1 179 ? 17.716 -40.277 -19.135 1.00 62.06 179 PRO A CA 1
ATOM 1338 C C . PRO A 1 179 ? 18.781 -39.218 -18.807 1.00 62.06 179 PRO A C 1
ATOM 1340 O O . PRO A 1 179 ? 19.973 -39.531 -18.878 1.00 62.06 179 PRO A O 1
ATOM 1343 N N . PRO A 1 180 ? 18.359 -37.981 -18.487 1.00 65.88 180 PRO A N 1
ATOM 1344 C CA . PRO A 1 180 ? 19.273 -36.887 -18.186 1.00 65.88 180 PRO A CA 1
ATOM 1345 C C . PRO A 1 180 ? 20.182 -37.265 -17.015 1.00 65.88 180 PRO A C 1
ATOM 1347 O O . PRO A 1 180 ? 19.742 -37.895 -16.052 1.00 65.88 180 PRO A O 1
ATOM 1350 N N . GLU A 1 181 ? 21.464 -36.922 -17.131 1.00 65.38 181 GLU A N 1
ATOM 1351 C CA . GLU A 1 181 ? 22.415 -37.109 -16.038 1.00 65.38 181 GLU A CA 1
ATOM 1352 C C . GLU A 1 181 ? 21.999 -36.234 -14.845 1.00 65.38 181 GLU A C 1
ATOM 1354 O O . GLU A 1 181 ? 21.599 -35.090 -15.065 1.00 65.38 181 GLU A O 1
ATOM 1359 N N . PRO A 1 182 ? 22.098 -36.744 -13.603 1.00 71.25 182 PRO A N 1
ATOM 1360 C CA . PRO A 1 182 ? 21.762 -35.971 -12.415 1.00 71.25 182 PRO A CA 1
ATOM 1361 C C . PRO A 1 182 ? 22.684 -34.757 -12.308 1.00 71.25 182 PRO A C 1
ATOM 1363 O O . PRO A 1 182 ? 23.923 -34.893 -12.361 1.00 71.25 182 PRO A O 1
ATOM 1366 N N . ASP A 1 183 ? 22.060 -33.589 -12.177 1.00 74.88 183 ASP A N 1
ATOM 1367 C CA . ASP A 1 183 ? 22.726 -32.297 -12.081 1.00 74.88 183 ASP A CA 1
ATOM 1368 C C . ASP A 1 183 ? 23.413 -32.108 -10.712 1.00 74.88 183 ASP A C 1
ATOM 1370 O O . ASP A 1 183 ? 23.466 -33.006 -9.862 1.00 74.88 183 ASP A O 1
ATOM 1374 N N . GLU A 1 184 ? 24.073 -30.966 -10.520 1.00 69.06 184 GLU A N 1
ATOM 1375 C CA . GLU A 1 184 ? 24.807 -30.693 -9.278 1.00 69.06 184 GLU A CA 1
ATOM 1376 C C . GLU A 1 184 ? 23.873 -30.586 -8.062 1.00 69.06 184 GLU A C 1
ATOM 1378 O O . GLU A 1 184 ? 24.263 -30.978 -6.955 1.00 69.06 184 GLU A O 1
ATOM 1383 N N . ASP A 1 185 ? 22.633 -30.145 -8.280 1.00 66.44 185 ASP A N 1
ATOM 1384 C CA . ASP A 1 185 ? 21.616 -30.013 -7.242 1.00 66.44 185 ASP A CA 1
ATOM 1385 C C . ASP A 1 185 ? 21.071 -31.387 -6.829 1.00 66.44 185 ASP A C 1
ATOM 1387 O O . ASP A 1 185 ? 20.991 -31.676 -5.631 1.00 66.44 185 ASP A O 1
ATOM 1391 N N . ASP A 1 186 ? 20.822 -32.287 -7.785 1.00 79.81 186 ASP A N 1
ATOM 1392 C CA . ASP A 1 186 ? 20.438 -33.680 -7.545 1.00 79.81 186 ASP A CA 1
ATOM 1393 C C . ASP A 1 186 ? 21.483 -34.395 -6.680 1.00 79.81 186 ASP A C 1
ATOM 1395 O O . ASP A 1 186 ? 21.159 -35.042 -5.677 1.00 79.81 186 ASP A O 1
ATOM 1399 N N . ARG A 1 187 ? 22.772 -34.214 -6.997 1.00 80.31 187 ARG A N 1
ATOM 1400 C CA . ARG A 1 187 ? 23.875 -34.805 -6.217 1.00 80.31 187 ARG A CA 1
ATOM 1401 C C . ARG A 1 187 ? 23.959 -34.228 -4.810 1.00 80.31 187 ARG A C 1
ATOM 1403 O O . ARG A 1 187 ? 24.260 -34.957 -3.860 1.00 80.31 187 ARG A O 1
ATOM 1410 N N . PHE A 1 188 ? 23.706 -32.930 -4.654 1.00 81.06 188 PHE A N 1
ATOM 1411 C CA . PHE A 1 188 ? 23.690 -32.286 -3.344 1.00 81.06 188 PHE A CA 1
ATOM 1412 C C . PHE A 1 188 ? 22.526 -32.793 -2.482 1.00 81.06 188 PHE A C 1
ATOM 1414 O O . PHE A 1 188 ? 22.715 -33.103 -1.300 1.00 81.06 188 PHE A O 1
ATOM 1421 N N . VAL A 1 189 ? 21.338 -32.941 -3.074 1.00 81.25 189 VAL A N 1
ATOM 1422 C CA . VAL A 1 189 ? 20.149 -33.480 -2.405 1.00 81.25 189 VAL A CA 1
ATOM 1423 C C . VAL A 1 189 ? 20.370 -34.935 -1.996 1.00 81.25 189 VAL A C 1
ATOM 1425 O O . VAL A 1 189 ? 20.107 -35.284 -0.842 1.00 81.25 189 VAL A O 1
ATOM 1428 N N . GLU A 1 190 ? 20.919 -35.776 -2.874 1.00 83.25 190 GLU A N 1
ATOM 1429 C CA . GLU A 1 190 ? 21.249 -37.167 -2.542 1.00 83.25 190 GLU A CA 1
ATOM 1430 C C . GLU A 1 190 ? 22.269 -37.263 -1.400 1.00 83.25 190 GLU A C 1
ATOM 1432 O O . GLU A 1 190 ? 22.079 -38.045 -0.460 1.00 83.25 190 GLU A O 1
ATOM 1437 N N . ALA A 1 191 ? 23.309 -36.423 -1.416 1.00 84.56 191 ALA A N 1
ATOM 1438 C CA . ALA A 1 191 ? 24.292 -36.364 -0.339 1.00 84.56 191 ALA A CA 1
ATOM 1439 C C . ALA A 1 191 ? 23.645 -35.978 1.003 1.00 84.56 191 ALA A C 1
ATOM 1441 O O . ALA A 1 191 ? 23.921 -36.603 2.034 1.00 84.56 191 ALA A O 1
ATOM 1442 N N . LYS A 1 192 ? 22.732 -34.997 0.999 1.00 88.81 192 LYS A N 1
ATOM 1443 C CA . LYS A 1 192 ? 22.011 -34.563 2.205 1.00 88.81 192 LYS A CA 1
ATOM 1444 C C . LYS A 1 192 ? 21.010 -35.596 2.707 1.00 88.81 192 LYS A C 1
ATOM 1446 O O . LYS A 1 192 ? 20.909 -35.806 3.918 1.00 88.81 192 LYS A O 1
ATOM 1451 N N . LEU A 1 193 ? 20.320 -36.293 1.808 1.00 85.94 193 LEU A N 1
ATOM 1452 C CA . LEU A 1 193 ? 19.433 -37.399 2.165 1.00 85.94 193 LEU A CA 1
ATOM 1453 C C . LEU A 1 193 ? 20.212 -38.580 2.762 1.00 85.94 193 LEU A C 1
ATOM 1455 O O . LEU A 1 193 ? 19.746 -39.193 3.726 1.00 85.94 193 LEU A O 1
ATOM 1459 N N . GLY A 1 194 ? 21.410 -38.873 2.250 1.00 85.56 194 GLY A N 1
ATOM 1460 C CA . GLY A 1 194 ? 22.309 -39.879 2.818 1.00 85.56 194 GLY A CA 1
ATOM 1461 C C . GLY A 1 194 ? 22.782 -39.520 4.230 1.00 85.56 194 GLY A C 1
ATOM 1462 O O . GLY A 1 194 ? 22.722 -40.350 5.141 1.00 85.56 194 GLY A O 1
ATOM 1463 N N . GLU A 1 195 ? 23.185 -38.265 4.438 1.00 83.69 195 GLU A N 1
ATOM 1464 C CA . GLU A 1 195 ? 23.584 -37.743 5.751 1.00 83.69 195 GLU A CA 1
ATOM 1465 C C . GLU A 1 195 ? 22.435 -37.847 6.772 1.00 83.69 195 GLU A C 1
ATOM 1467 O O . GLU A 1 195 ? 22.625 -38.350 7.885 1.00 83.69 195 GLU A O 1
ATOM 1472 N N . ALA A 1 196 ? 21.219 -37.467 6.364 1.00 86.19 196 ALA A N 1
ATOM 1473 C CA . ALA A 1 196 ? 20.023 -37.550 7.196 1.00 86.19 196 ALA A CA 1
ATOM 1474 C C . ALA A 1 196 ? 19.669 -38.997 7.584 1.00 86.19 196 ALA A C 1
ATOM 1476 O O . ALA A 1 196 ? 19.383 -39.265 8.754 1.00 86.19 196 ALA A O 1
ATOM 1477 N N . ARG A 1 197 ? 19.737 -39.950 6.641 1.00 86.06 197 ARG A N 1
ATOM 1478 C CA . ARG A 1 197 ? 19.496 -41.377 6.930 1.00 86.06 197 ARG A CA 1
ATOM 1479 C C . ARG A 1 197 ? 20.490 -41.925 7.947 1.00 86.06 197 ARG A C 1
ATOM 1481 O O . ARG A 1 197 ? 20.081 -42.597 8.892 1.00 86.06 197 ARG A O 1
ATOM 1488 N N . ARG A 1 198 ? 21.774 -41.576 7.816 1.00 87.25 198 ARG A N 1
ATOM 1489 C CA . ARG A 1 198 ? 22.810 -42.027 8.754 1.00 87.25 198 ARG A CA 1
ATOM 1490 C C . ARG A 1 198 ? 22.576 -41.496 10.169 1.00 87.25 198 ARG A C 1
ATOM 1492 O O . ARG A 1 198 ? 22.754 -42.233 11.135 1.00 87.25 198 ARG A O 1
ATOM 1499 N N . LEU A 1 199 ? 22.149 -40.239 10.301 1.00 85.69 199 LEU A N 1
ATOM 1500 C CA . LEU A 1 199 ? 21.790 -39.649 11.595 1.00 85.69 199 LEU A CA 1
ATOM 1501 C C . LEU A 1 199 ? 20.564 -40.330 12.219 1.00 85.69 199 LEU A C 1
ATOM 1503 O O . LEU A 1 199 ? 20.549 -40.576 13.426 1.00 85.69 199 LEU A O 1
ATOM 1507 N N . MET A 1 200 ? 19.558 -40.681 11.412 1.00 85.06 200 MET A N 1
ATOM 1508 C CA . MET A 1 200 ? 18.385 -41.419 11.892 1.00 85.06 200 MET A CA 1
ATOM 1509 C C . MET A 1 200 ? 18.746 -42.828 12.370 1.00 85.06 200 MET A C 1
ATOM 1511 O O . MET A 1 200 ? 18.292 -43.243 13.434 1.00 85.06 200 MET A O 1
ATOM 1515 N N . GLU A 1 201 ? 19.595 -43.552 11.639 1.00 86.62 201 GLU A N 1
ATOM 1516 C CA . GLU A 1 201 ? 20.077 -44.874 12.058 1.00 86.62 201 GLU A CA 1
ATOM 1517 C C . GLU A 1 201 ? 20.905 -44.798 13.344 1.00 86.62 201 GLU A C 1
ATOM 1519 O O . GLU A 1 201 ? 20.699 -45.601 14.254 1.00 86.62 201 GLU A O 1
ATOM 1524 N N . GLN A 1 202 ? 21.774 -43.789 13.474 1.00 79.50 202 GLN A N 1
ATOM 1525 C CA . GLN A 1 202 ? 22.505 -43.534 14.716 1.00 79.50 202 GLN A CA 1
ATOM 1526 C C . GLN A 1 202 ? 21.550 -43.292 15.887 1.00 79.50 202 GLN A C 1
ATOM 1528 O O . GLN A 1 202 ? 21.713 -43.912 16.937 1.00 79.50 202 GLN A O 1
ATOM 1533 N N . TYR A 1 203 ? 20.520 -42.464 15.696 1.00 80.06 203 TYR A N 1
ATOM 1534 C CA . TYR A 1 203 ? 19.516 -42.180 16.722 1.00 80.06 203 TYR A CA 1
ATOM 1535 C C . TYR A 1 203 ? 18.679 -43.410 17.104 1.00 80.06 203 TYR A C 1
ATOM 1537 O O . TYR A 1 203 ? 18.326 -43.592 18.266 1.00 80.06 203 TYR A O 1
ATOM 1545 N N . LEU A 1 204 ? 18.362 -44.278 16.144 1.00 78.50 204 LEU A N 1
ATOM 1546 C CA . LEU A 1 204 ? 17.650 -45.528 16.410 1.00 78.50 204 LEU A CA 1
ATOM 1547 C C . LEU A 1 204 ? 18.539 -46.554 17.127 1.00 78.50 204 LEU A C 1
ATOM 1549 O O . LEU A 1 204 ? 18.051 -47.290 17.983 1.00 78.50 204 LEU A O 1
ATOM 1553 N N . SER A 1 205 ? 19.834 -46.591 16.804 1.00 77.25 205 SER A N 1
ATOM 1554 C CA . SER A 1 205 ? 20.803 -47.504 17.421 1.00 77.25 205 SER A CA 1
ATOM 1555 C C . SER A 1 205 ? 21.216 -47.095 18.838 1.00 77.25 205 SER A C 1
ATOM 1557 O O . SER A 1 205 ? 21.487 -47.968 19.652 1.00 77.25 205 SER A O 1
ATOM 1559 N N . SER A 1 206 ? 21.207 -45.797 19.164 1.00 72.31 206 SER A N 1
ATOM 1560 C CA . SER A 1 206 ? 21.509 -45.284 20.510 1.00 72.31 206 SER A CA 1
ATOM 1561 C C . SER A 1 206 ? 20.334 -45.373 21.491 1.00 72.31 206 SER A C 1
ATOM 1563 O O . SER A 1 206 ? 20.481 -45.022 22.661 1.00 72.31 206 SER A O 1
ATOM 1565 N N . ARG A 1 207 ? 19.160 -45.818 21.021 1.00 62.38 207 ARG A N 1
ATOM 1566 C CA . ARG A 1 207 ? 17.917 -45.934 21.802 1.00 62.38 207 ARG A CA 1
ATOM 1567 C C . ARG A 1 207 ? 17.532 -47.386 22.138 1.00 62.38 207 ARG A C 1
ATOM 1569 O O . ARG A 1 207 ? 16.465 -47.596 22.714 1.00 62.38 207 ARG A O 1
ATOM 1576 N N . LYS A 1 208 ? 18.369 -48.360 21.763 1.00 51.75 208 LYS A N 1
ATOM 1577 C CA . LYS A 1 208 ? 18.327 -49.770 22.191 1.00 51.75 208 LYS A CA 1
ATOM 1578 C C . LYS A 1 208 ? 19.433 -50.032 23.203 1.00 51.75 208 LYS A C 1
ATOM 1580 O O . LYS A 1 208 ? 19.192 -50.886 24.080 1.00 51.75 208 LYS A O 1
#

Sequence (208 aa):
MSQPRLVLFLADIEGNLAALRQTLSRACETANVPMPEVRWVESATALADAGWRVAELKLTPSGGKAVPEDHLDALVRAVARDFRDQSVGLYTDKAGSYGRASLSEPGRPSRSLEGEYIDVVRQTARWLGVEAPVLGRLLDGGATARNLLAAAVDFGGDEPHSPAPAGKGRRQDHPPAPPPEPDEDDRFVEAKLGEARRLMEQYLSSRK

Secondary structure (DSSP, 8-state):
-PPPEEEEEEES----HHHHHHHHHHHHHHHT-PPPEEEE-TT-HHHHHTTEEEEEEEPP--SSSPPGGGGHHHHHHHHHHHHTS-EEEEEEETTTTEEEEEEE-TTS--EEEEEEHHHHHHHHHHHHTS-HHHHHHHHHTTHHHHHHHHHHHHTTS-S---------------PPPPPPPP-HHHHHHHHHHHHHHHHHHHHHHTT-

Radius of gyration: 25.39 Å; chains: 1; bounding box: 44×73×63 Å

pLDDT: mean 79.65, std 16.96, range [31.59, 97.06]

Foldseek 3Di:
DADKWKKKKFAADPDDPVLLQVLQVV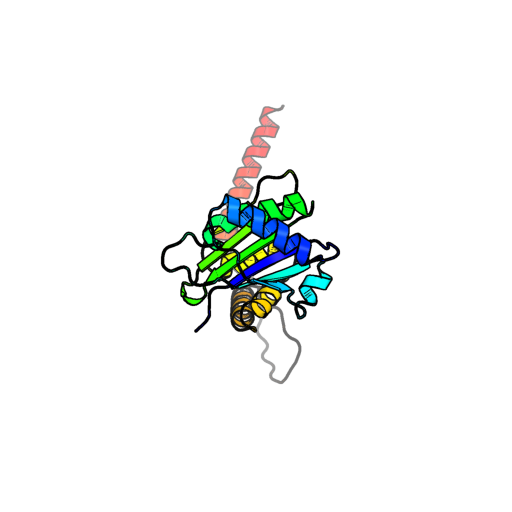LCVVVVEDRFDKDWDPPLVQLVVLRITMIITDWDDDPPDDTVQVCQQSSQQSCQQSRQAKMKMKIDDVVVQWIKMWIDHPPDHIDIDIDGRLVSLCVSCVVSVHDSQSSVCVRPVRPSSVVNVVVVVVVVPPDDDDDDDDDDDDDDDDPDDDDDDQDPVSVVVVVVVVVVVVVVVVVVVVVD